Protein AF-A0A535DLA8-F1 (afdb_monomer)

Nearest PDB structures (foldseek):
  5o1j-assembly1_A  TM=9.020E-01  e=4.861E-07  Neisseria meningitidis MC58
  5ohu-assembly1_A  TM=9.043E-01  e=9.079E-07  Pseudomonas aeruginosa
  5o2o-assembly1_A  TM=8.900E-01  e=1.786E-06  Neisseria meningitidis
  6ghz-assembly2_A  TM=7.330E-01  e=3.296E-05  Escherichia coli K-12
  6ghy-assembly2_A  TM=7.071E-01  e=1.211E-04  Escherichia coli K-12

Secondary structure (DSSP, 8-state):
-------------------PPPP-----------EEEEEPPTT--HHHHHHHHT--HHHHHHHTT-SSS---TTPEEEEE------------PPP--HHHHHHHHHHHHHTT--HHHHHHHHHHHHTT-TT-B-TT--BTTTTB-HHHHHHIIIIII-----TTT-HHHHHHHHHHHHHHHHHHHSSHHHHHHHHHH-HHHHHTT---HHHHHHHHHHHHHHHHH--

Radius of gyration: 29.73 Å; Cα contacts (8 Å, |Δi|>4): 264; chains: 1; bounding box: 119×49×55 Å

Foldseek 3Di:
DDDDDDDDDDDDDDDDDDDDDDDDPPDPPPPPQPFDKDAAAVPDWLVVVCVVLVHDSVRQCVQAVNPDRDDDHRDIGGHGPDPPPPPPVPPPDQLDDPVLLVLLQVLCVVLVHDSLLLSLQLCLQAVQAQQDADPQGQGGSNRHHPVQLVCCCVPNVVHDADSNPDNNSVSNSNSNQLSVLCVVVVDNLLSQLCSVPNPVCVVVVDGDPVSNVSSVSSVVSSVVHPD

Structure (mmCIF, N/CA/C/O backbone):
data_AF-A0A535DLA8-F1
#
_entry.id   AF-A0A535DLA8-F1
#
loop_
_atom_site.group_PDB
_atom_site.id
_atom_site.type_symbol
_atom_site.label_atom_id
_atom_site.label_alt_id
_atom_site.label_comp_id
_atom_site.label_asym_id
_atom_site.label_entity_id
_atom_site.label_seq_id
_atom_site.pdbx_PDB_ins_code
_atom_site.Cartn_x
_atom_site.Cartn_y
_atom_site.Cartn_z
_atom_site.occupancy
_atom_site.B_iso_or_equiv
_atom_site.auth_seq_id
_atom_site.auth_comp_id
_atom_site.auth_asym_id
_atom_site.auth_atom_id
_atom_site.pdbx_PDB_model_num
ATOM 1 N N . MET A 1 1 ? 98.717 -19.526 -25.628 1.00 44.47 1 MET A N 1
ATOM 2 C CA . MET A 1 1 ? 98.886 -19.359 -27.088 1.00 44.47 1 MET A CA 1
ATOM 3 C C . MET A 1 1 ? 98.210 -20.532 -27.784 1.00 44.47 1 MET A C 1
ATOM 5 O O . MET A 1 1 ? 98.597 -21.650 -27.482 1.00 44.47 1 MET A O 1
ATOM 9 N N . ALA A 1 2 ? 97.188 -20.244 -28.603 1.00 41.19 2 ALA A N 1
ATOM 10 C CA . ALA A 1 2 ? 96.475 -21.072 -29.603 1.00 41.19 2 ALA A CA 1
ATOM 11 C C . ALA A 1 2 ? 95.060 -20.447 -29.734 1.00 41.19 2 ALA A C 1
ATOM 13 O O . ALA A 1 2 ? 94.236 -20.640 -28.851 1.00 41.19 2 ALA A O 1
ATOM 14 N N . SER A 1 3 ? 94.855 -19.371 -30.497 1.00 39.97 3 SER A N 1
ATOM 15 C CA . SER A 1 3 ? 94.644 -19.263 -31.954 1.00 39.97 3 SER A CA 1
ATOM 16 C C . SER A 1 3 ? 93.295 -19.781 -32.489 1.00 39.97 3 SER A C 1
ATOM 18 O O . SER A 1 3 ? 93.115 -20.986 -32.591 1.00 39.97 3 SER A O 1
ATOM 20 N N . LEU A 1 4 ? 92.489 -18.798 -32.946 1.00 38.47 4 LEU A N 1
ATOM 21 C CA . LEU A 1 4 ? 91.502 -18.768 -34.052 1.00 38.47 4 LEU A CA 1
ATOM 22 C C . LEU A 1 4 ? 90.244 -19.656 -33.953 1.00 38.47 4 LEU A C 1
ATOM 24 O O . LEU A 1 4 ? 90.307 -20.761 -33.445 1.00 38.47 4 LEU A O 1
ATOM 28 N N . SER A 1 5 ? 89.077 -19.358 -34.534 1.00 42.19 5 SER A N 1
ATOM 29 C CA . SER A 1 5 ? 88.339 -18.194 -35.082 1.00 42.19 5 SER A CA 1
ATOM 30 C C . SER A 1 5 ? 87.089 -18.803 -35.763 1.00 42.19 5 SER A C 1
ATOM 32 O O . SER A 1 5 ? 87.206 -19.913 -36.270 1.00 42.19 5 SER A O 1
ATOM 34 N N . CYS A 1 6 ? 85.945 -18.097 -35.787 1.00 37.16 6 CYS A N 1
ATOM 35 C CA . CYS A 1 6 ? 84.832 -18.129 -36.780 1.00 37.16 6 CYS A CA 1
ATOM 36 C C . CYS A 1 6 ? 83.544 -17.601 -36.097 1.00 37.16 6 CYS A C 1
ATOM 38 O O . CYS A 1 6 ? 83.028 -18.241 -35.191 1.00 37.16 6 CYS A O 1
ATOM 40 N N . THR A 1 7 ? 83.151 -16.330 -36.257 1.00 43.28 7 THR A N 1
ATOM 41 C CA . THR A 1 7 ? 82.298 -15.735 -37.321 1.00 43.28 7 THR A CA 1
ATOM 42 C C . THR A 1 7 ? 80.850 -16.242 -37.383 1.00 43.28 7 THR A C 1
ATOM 44 O O . THR A 1 7 ? 80.626 -17.385 -37.764 1.00 43.28 7 THR A O 1
ATOM 47 N N . GLY A 1 8 ? 79.889 -15.325 -37.189 1.00 37.41 8 GLY A N 1
ATOM 48 C CA . GLY A 1 8 ? 78.650 -15.292 -37.983 1.00 37.41 8 GLY A CA 1
ATOM 49 C C . GLY A 1 8 ? 77.322 -15.295 -37.217 1.00 37.41 8 GLY A C 1
ATOM 50 O O . GLY A 1 8 ? 76.858 -16.350 -36.812 1.00 37.41 8 GLY A O 1
ATOM 51 N N . SER A 1 9 ? 76.731 -14.098 -37.086 1.00 43.75 9 SER A N 1
ATOM 52 C CA . SER A 1 9 ? 75.300 -13.715 -37.021 1.00 43.75 9 SER A CA 1
ATOM 53 C C . SER A 1 9 ? 74.232 -14.802 -37.242 1.00 43.75 9 SER A C 1
ATOM 55 O O . SER A 1 9 ? 74.392 -15.646 -38.109 1.00 43.75 9 SER A O 1
ATOM 57 N N . ALA A 1 10 ? 73.021 -14.759 -36.684 1.00 41.44 10 ALA A N 1
ATOM 58 C CA . ALA A 1 10 ? 72.321 -13.889 -35.737 1.00 41.44 10 ALA A CA 1
ATOM 59 C C . ALA A 1 10 ? 70.927 -14.527 -35.498 1.00 41.44 10 ALA A C 1
ATOM 61 O O . ALA A 1 10 ? 70.407 -15.186 -36.393 1.00 41.44 10 ALA A O 1
ATOM 62 N N . SER A 1 11 ? 70.339 -14.264 -34.324 1.00 41.00 11 SER A N 1
ATOM 63 C CA . SER A 1 11 ? 68.913 -14.372 -33.930 1.00 41.00 11 SER A CA 1
ATOM 64 C C . SER A 1 11 ? 68.163 -15.700 -34.156 1.00 41.00 11 SER A C 1
ATOM 66 O O . SER A 1 11 ? 67.845 -16.075 -35.275 1.00 41.00 11 SER A O 1
ATOM 68 N N . LEU A 1 12 ? 67.857 -16.490 -33.116 1.00 36.53 12 LEU A N 1
ATOM 69 C CA . LEU A 1 12 ? 66.799 -16.282 -32.097 1.00 36.53 12 LEU A CA 1
ATOM 70 C C . LEU A 1 12 ? 65.400 -16.027 -32.694 1.00 36.53 12 LEU A C 1
ATOM 72 O O . LEU A 1 12 ? 65.086 -14.900 -33.055 1.00 36.53 12 LEU A O 1
ATOM 76 N N . CYS A 1 13 ? 64.528 -17.043 -32.708 1.00 34.97 13 CYS A N 1
ATOM 77 C CA . CYS A 1 13 ? 63.446 -17.154 -31.719 1.00 34.97 13 CYS A CA 1
ATOM 78 C C . CYS A 1 13 ? 62.629 -18.451 -31.867 1.00 34.97 13 CYS A C 1
ATOM 80 O O . CYS A 1 13 ? 62.487 -19.030 -32.937 1.00 34.97 13 CYS A O 1
ATOM 82 N N . SER A 1 14 ? 62.136 -18.901 -30.718 1.00 37.97 14 SER A N 1
ATOM 83 C CA . SER A 1 14 ? 61.614 -20.224 -30.389 1.00 37.97 14 SER A CA 1
ATOM 84 C C . SER A 1 14 ? 60.120 -20.424 -30.671 1.00 37.97 14 SER A C 1
ATOM 86 O O . SER A 1 14 ? 59.327 -19.528 -30.419 1.00 37.97 14 SER A O 1
ATOM 88 N N . HIS A 1 15 ? 59.785 -21.678 -31.010 1.00 35.19 15 HIS A N 1
ATOM 89 C CA . HIS A 1 15 ? 58.628 -22.482 -30.570 1.00 35.19 15 HIS A CA 1
ATOM 90 C C . HIS A 1 15 ? 57.195 -21.953 -30.793 1.00 35.19 15 HIS A C 1
ATOM 92 O O . HIS A 1 15 ? 56.760 -21.057 -30.080 1.00 35.19 15 HIS A O 1
ATOM 98 N N . ARG A 1 16 ? 56.373 -22.702 -31.554 1.00 37.41 16 ARG A N 1
ATOM 99 C CA . ARG A 1 16 ? 55.227 -23.439 -30.969 1.00 37.41 16 ARG A CA 1
ATOM 100 C C . ARG A 1 16 ? 54.527 -24.395 -31.942 1.00 37.41 16 ARG A C 1
ATOM 102 O O . ARG A 1 16 ? 54.210 -24.051 -33.072 1.00 37.41 16 ARG A O 1
ATOM 109 N N . SER A 1 17 ? 54.273 -25.579 -31.396 1.00 38.12 17 SER A N 1
ATOM 110 C CA . SER A 1 17 ? 53.267 -26.602 -31.680 1.00 38.12 17 SER A CA 1
ATOM 111 C C . SER A 1 17 ? 52.183 -26.303 -32.722 1.00 38.12 17 SER A C 1
ATOM 113 O O . SER A 1 17 ? 51.353 -25.413 -32.558 1.00 38.12 17 SER A O 1
ATOM 115 N N . THR A 1 18 ? 52.118 -27.183 -33.718 1.00 38.09 18 THR A N 1
ATOM 116 C CA . THR A 1 18 ? 50.986 -27.389 -34.623 1.00 38.09 18 THR A CA 1
ATOM 117 C C . THR A 1 18 ? 49.840 -28.102 -33.898 1.00 38.09 18 THR A C 1
ATOM 119 O O . THR A 1 18 ? 49.997 -29.251 -33.483 1.00 38.09 18 THR A O 1
ATOM 122 N N . ILE A 1 19 ? 48.679 -27.453 -33.783 1.00 44.09 19 ILE A N 1
ATOM 123 C CA . ILE A 1 19 ? 47.389 -28.104 -33.513 1.00 44.09 19 ILE A CA 1
ATOM 124 C C . ILE A 1 19 ? 46.424 -27.663 -34.620 1.00 44.09 19 ILE A C 1
ATOM 126 O O . ILE A 1 19 ? 46.200 -26.470 -34.816 1.00 44.09 19 ILE A O 1
ATOM 130 N N . SER A 1 20 ? 45.891 -28.635 -35.359 1.00 37.19 20 SER A N 1
ATOM 131 C CA . SER A 1 20 ? 44.853 -28.468 -36.381 1.00 37.19 20 SER A CA 1
ATOM 132 C C . SER A 1 20 ? 43.549 -27.921 -35.790 1.00 37.19 20 SER A C 1
ATOM 134 O O . SER A 1 20 ? 43.094 -28.460 -34.781 1.00 37.19 20 SER A O 1
ATOM 136 N N . PRO A 1 21 ? 42.860 -26.962 -36.434 1.00 42.41 21 PRO A N 1
ATOM 137 C CA . PRO A 1 21 ? 41.466 -26.692 -36.126 1.00 42.41 21 PRO A CA 1
ATOM 138 C C . PRO A 1 21 ? 40.548 -27.551 -37.008 1.00 42.41 21 PRO A C 1
ATOM 140 O O . PRO A 1 21 ? 40.520 -27.445 -38.235 1.00 42.41 21 PRO A O 1
ATOM 143 N N . THR A 1 22 ? 39.778 -28.414 -36.354 1.00 41.03 22 THR A N 1
ATOM 144 C CA . THR A 1 22 ? 38.574 -29.055 -36.884 1.00 41.03 22 THR A CA 1
ATOM 145 C C . THR A 1 22 ? 37.534 -27.999 -37.260 1.00 41.03 22 THR A C 1
ATOM 147 O O . THR A 1 22 ? 37.303 -27.035 -36.531 1.00 41.03 22 THR A O 1
ATOM 150 N N . ARG A 1 23 ? 36.882 -28.205 -38.409 1.00 42.09 23 ARG A N 1
ATOM 151 C CA . ARG A 1 23 ? 35.734 -27.426 -38.886 1.00 42.09 23 ARG A CA 1
ATOM 152 C C . ARG A 1 23 ? 34.566 -27.566 -37.907 1.00 42.09 23 ARG A C 1
ATOM 154 O O . ARG A 1 23 ? 34.049 -28.665 -37.747 1.00 42.09 23 ARG A O 1
ATOM 161 N N . THR A 1 24 ? 34.078 -26.442 -37.399 1.00 35.19 24 THR A N 1
ATOM 162 C CA . THR A 1 24 ? 32.660 -26.270 -37.074 1.00 35.19 24 THR A CA 1
ATOM 163 C C . THR A 1 24 ? 32.211 -25.010 -37.788 1.00 35.19 24 THR A C 1
ATOM 165 O O . THR A 1 24 ? 32.554 -23.896 -37.405 1.00 35.19 24 THR A O 1
ATOM 168 N N . SER A 1 25 ? 31.497 -25.203 -38.892 1.00 38.12 25 SER A N 1
ATOM 169 C CA . SER A 1 25 ? 30.749 -24.160 -39.579 1.00 38.12 25 SER A CA 1
ATOM 170 C C . SER A 1 25 ? 29.717 -23.589 -38.610 1.00 38.12 25 SER A C 1
ATOM 172 O O . SER A 1 25 ? 28.680 -24.204 -38.365 1.00 38.12 25 SER A O 1
ATOM 174 N N . TYR A 1 26 ? 30.028 -22.428 -38.041 1.00 35.06 26 TYR A N 1
ATOM 175 C CA . TYR A 1 26 ? 29.060 -21.576 -37.373 1.00 35.06 26 TYR A CA 1
ATOM 176 C C . TYR A 1 26 ? 28.105 -21.054 -38.448 1.00 35.06 26 TYR A C 1
ATOM 178 O O . TYR A 1 26 ? 28.445 -20.158 -39.216 1.00 35.06 26 TYR A O 1
ATOM 186 N N . PHE A 1 27 ? 26.936 -21.680 -38.557 1.00 41.12 27 PHE A N 1
ATOM 187 C CA . PHE A 1 27 ? 25.778 -21.045 -39.166 1.00 41.12 27 PHE A CA 1
ATOM 188 C C . PHE A 1 27 ? 25.283 -20.005 -38.155 1.00 41.12 27 PHE A C 1
ATOM 190 O O . PHE A 1 27 ? 24.774 -20.412 -37.106 1.00 41.12 27 PHE A O 1
ATOM 197 N N . PRO A 1 28 ? 25.393 -18.687 -38.403 1.00 42.81 28 PRO A N 1
ATOM 198 C CA . PRO A 1 28 ?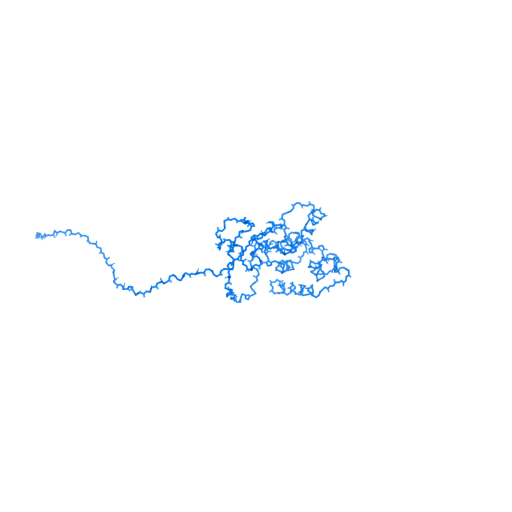 24.544 -17.756 -37.688 1.00 42.81 28 PRO A CA 1
ATOM 199 C C . PRO A 1 28 ? 23.123 -18.022 -38.182 1.00 42.81 28 PRO A C 1
ATOM 201 O O . PRO A 1 28 ? 22.727 -17.593 -39.264 1.00 42.81 28 PRO A O 1
ATOM 204 N N . GLY A 1 29 ? 22.369 -18.804 -37.411 1.00 35.31 29 GLY A N 1
ATOM 205 C CA . GLY A 1 29 ? 20.926 -18.846 -37.547 1.00 35.31 29 GLY A CA 1
ATOM 206 C C . GLY A 1 29 ? 20.420 -17.421 -37.394 1.00 35.31 29 GLY A C 1
ATOM 207 O O . GLY A 1 29 ? 20.513 -16.839 -36.314 1.00 35.31 29 GLY A O 1
ATOM 208 N N . SER A 1 30 ? 19.926 -16.851 -38.489 1.00 40.62 30 SER A N 1
ATOM 209 C CA . SER A 1 30 ? 19.077 -15.674 -38.465 1.00 40.62 30 SER A CA 1
ATOM 210 C C . SER A 1 30 ? 17.929 -15.978 -37.509 1.00 40.62 30 SER A C 1
ATOM 212 O O . SER A 1 30 ? 17.017 -16.736 -37.836 1.00 40.62 30 SER A O 1
ATOM 214 N N . ARG A 1 31 ? 17.989 -15.427 -36.295 1.00 42.88 31 ARG A N 1
ATOM 215 C CA . ARG A 1 31 ? 16.806 -15.308 -35.452 1.00 42.88 31 ARG A CA 1
ATOM 216 C C . ARG A 1 31 ? 15.921 -14.283 -36.147 1.00 42.88 31 ARG A C 1
ATOM 218 O O . ARG A 1 31 ? 16.043 -13.089 -35.902 1.00 42.88 31 ARG A O 1
ATOM 225 N N . SER A 1 32 ? 15.080 -14.746 -37.070 1.00 42.44 32 SER A N 1
ATOM 226 C CA . SER A 1 32 ? 13.851 -14.033 -37.395 1.00 42.44 32 SER A CA 1
ATOM 227 C C . SER A 1 32 ? 13.149 -13.805 -36.064 1.00 42.44 32 SER A C 1
ATOM 229 O O . SER A 1 32 ? 12.702 -14.762 -35.434 1.00 42.44 32 SER A O 1
ATOM 231 N N . GLY A 1 33 ? 13.183 -12.558 -35.594 1.00 47.78 33 GLY A N 1
ATOM 232 C CA . GLY A 1 33 ? 12.520 -12.141 -34.373 1.00 47.78 33 GLY A CA 1
ATOM 233 C C . GLY A 1 33 ? 11.065 -12.556 -34.469 1.00 47.78 33 GLY A C 1
ATOM 234 O O . GLY A 1 33 ? 10.338 -12.102 -35.351 1.00 47.78 33 GLY A O 1
ATOM 235 N N . VAL A 1 34 ? 10.657 -13.479 -33.606 1.00 59.19 34 VAL A N 1
ATOM 236 C CA . VAL A 1 34 ? 9.259 -13.870 -33.495 1.00 59.19 34 VAL A CA 1
ATOM 237 C C . VAL A 1 34 ? 8.621 -12.786 -32.637 1.00 59.19 34 VAL A C 1
ATOM 239 O O . VAL A 1 34 ? 8.507 -12.925 -31.431 1.00 59.19 34 VAL A O 1
ATOM 242 N N . GLY A 1 35 ? 8.349 -11.634 -33.238 1.00 64.69 35 GLY A N 1
ATOM 243 C CA . GLY A 1 35 ? 7.666 -10.523 -32.593 1.00 64.69 35 GLY A CA 1
ATOM 244 C C . GLY A 1 35 ? 6.280 -10.345 -33.195 1.00 64.69 35 GLY A C 1
ATOM 245 O O . GLY A 1 35 ? 6.084 -10.572 -34.389 1.00 64.69 35 GLY A O 1
ATOM 246 N N . GLU A 1 36 ? 5.308 -9.975 -32.374 1.00 81.81 36 GLU A N 1
ATOM 247 C CA . GLU A 1 36 ? 3.990 -9.572 -32.847 1.00 81.81 36 GLU A CA 1
ATOM 248 C C . GLU A 1 36 ? 4.021 -8.099 -33.246 1.00 81.81 36 GLU A C 1
ATOM 250 O O . GLU A 1 36 ? 4.468 -7.249 -32.482 1.00 81.81 36 GLU A O 1
ATOM 255 N N . ALA A 1 37 ? 3.579 -7.782 -34.462 1.00 85.75 37 ALA A N 1
ATOM 256 C CA . ALA A 1 37 ? 3.496 -6.396 -34.899 1.00 85.75 37 ALA A CA 1
ATOM 257 C C . ALA A 1 37 ? 2.270 -5.726 -34.262 1.00 85.75 37 ALA A C 1
ATOM 259 O O . ALA A 1 37 ? 1.135 -6.127 -34.520 1.00 85.75 37 ALA A O 1
ATOM 260 N N . TYR A 1 38 ? 2.495 -4.681 -33.471 1.00 85.62 38 TYR A N 1
ATOM 261 C CA . TYR A 1 38 ? 1.458 -3.863 -32.860 1.00 85.62 38 TYR A CA 1
ATOM 262 C C . TYR A 1 38 ? 1.463 -2.461 -33.464 1.00 85.62 38 TYR A C 1
ATOM 264 O O . TYR A 1 38 ? 2.493 -1.793 -33.515 1.00 85.62 38 TYR A O 1
ATOM 272 N N . LYS A 1 39 ? 0.301 -1.995 -33.925 1.00 89.06 39 LYS A N 1
ATOM 273 C CA . LYS A 1 39 ? 0.142 -0.627 -34.418 1.00 89.06 39 LYS A CA 1
ATOM 274 C C . LYS A 1 39 ? -0.325 0.264 -33.273 1.00 89.06 39 LYS A C 1
ATOM 276 O O . LYS A 1 39 ? -1.454 0.105 -32.812 1.00 89.06 39 LYS A O 1
ATOM 281 N N . VAL A 1 40 ? 0.526 1.206 -32.884 1.00 84.06 40 VAL A N 1
ATOM 282 C CA . VAL A 1 40 ? 0.272 2.211 -31.847 1.00 84.06 40 VAL A CA 1
ATOM 283 C C . VAL A 1 40 ? -1.009 2.971 -32.185 1.00 84.06 40 VAL A C 1
ATOM 285 O O . VAL A 1 40 ? -1.162 3.484 -33.298 1.00 84.06 40 VAL A O 1
ATOM 288 N N . GLN A 1 41 ? -1.945 3.020 -31.247 1.00 77.94 41 GLN A N 1
ATOM 289 C CA . GLN A 1 41 ? -3.185 3.779 -31.362 1.00 77.94 41 GLN A CA 1
ATOM 290 C C . GLN A 1 41 ? -3.006 5.197 -30.796 1.00 77.94 41 GLN A C 1
ATOM 292 O O . GLN A 1 41 ? -2.094 5.441 -30.005 1.00 77.94 41 GLN A O 1
ATOM 297 N N . PRO A 1 42 ? -3.845 6.170 -31.198 1.00 68.38 42 PRO A N 1
ATOM 298 C CA . PRO A 1 42 ? -3.868 7.474 -30.544 1.00 68.38 42 PRO A CA 1
ATOM 299 C C . PRO A 1 42 ? -4.128 7.323 -29.041 1.00 68.38 42 PRO A C 1
ATOM 301 O O . PRO A 1 42 ? -5.180 6.822 -28.654 1.00 68.38 42 PRO A O 1
ATOM 304 N N . GLY A 1 43 ? -3.177 7.773 -28.221 1.00 66.50 43 GLY A N 1
ATOM 305 C CA . GLY A 1 43 ? -3.256 7.702 -26.759 1.00 66.50 43 GLY A CA 1
ATOM 306 C C . GLY A 1 43 ? -2.463 6.563 -26.114 1.00 66.50 43 GLY A C 1
ATOM 307 O O . GLY A 1 43 ? -2.369 6.555 -24.897 1.00 66.50 43 GLY A O 1
ATOM 308 N N . ASP A 1 44 ? -1.865 5.655 -26.889 1.00 75.50 44 ASP A N 1
ATOM 309 C CA . ASP A 1 44 ? -0.996 4.612 -26.333 1.00 75.50 44 ASP A CA 1
ATOM 310 C C . ASP A 1 44 ? 0.336 5.194 -25.821 1.00 75.50 44 ASP A C 1
ATOM 312 O O . ASP A 1 44 ? 0.963 6.025 -26.489 1.00 75.50 44 ASP A O 1
ATOM 316 N N . THR A 1 45 ? 0.827 4.665 -24.698 1.00 81.81 45 THR A N 1
ATOM 317 C CA . THR A 1 45 ? 2.209 4.860 -24.227 1.00 81.81 45 THR A CA 1
ATOM 318 C C . THR A 1 45 ? 3.035 3.573 -24.344 1.00 81.81 45 THR A C 1
ATOM 320 O O . THR A 1 45 ? 2.491 2.466 -24.350 1.00 81.81 45 THR A O 1
ATOM 323 N N . LEU A 1 46 ? 4.368 3.684 -24.439 1.00 76.75 46 LEU A N 1
ATOM 324 C CA . LEU A 1 46 ? 5.249 2.506 -24.499 1.00 76.75 46 LEU A CA 1
ATOM 325 C C . LEU A 1 46 ? 5.107 1.615 -23.262 1.00 76.75 46 LEU A C 1
ATOM 327 O O . LEU A 1 46 ? 5.037 0.395 -23.401 1.00 76.75 46 LEU A O 1
ATOM 331 N N . SER A 1 47 ? 5.009 2.225 -22.080 1.00 73.06 47 SER A N 1
ATOM 332 C CA . SER A 1 47 ? 4.862 1.525 -20.803 1.00 73.06 47 SER A CA 1
ATOM 333 C C . SER A 1 47 ? 3.568 0.712 -20.739 1.00 73.06 47 SER A C 1
ATOM 335 O O . SER A 1 47 ? 3.590 -0.447 -20.332 1.00 73.06 47 SER A O 1
ATOM 337 N N . GLU A 1 48 ? 2.444 1.267 -21.202 1.00 73.44 48 GLU A N 1
ATOM 338 C CA . GLU A 1 48 ? 1.162 0.550 -21.242 1.00 73.44 48 GLU A CA 1
ATOM 339 C C . GLU A 1 48 ? 1.167 -0.590 -22.265 1.00 73.44 48 GLU A C 1
ATOM 341 O O . GLU A 1 48 ? 0.624 -1.665 -22.001 1.00 73.44 48 GLU A O 1
ATOM 346 N N . ILE A 1 49 ? 1.800 -0.389 -23.426 1.00 79.88 49 ILE A N 1
ATOM 347 C CA . ILE A 1 49 ? 1.941 -1.440 -24.442 1.00 79.88 49 ILE A CA 1
ATOM 348 C C . ILE A 1 49 ? 2.810 -2.587 -23.913 1.00 79.88 49 ILE A C 1
ATOM 350 O O . ILE A 1 49 ? 2.442 -3.752 -24.099 1.00 79.88 49 ILE A O 1
ATOM 354 N N . ALA A 1 50 ? 3.933 -2.271 -23.261 1.00 80.81 50 ALA A N 1
ATOM 355 C CA . ALA A 1 50 ? 4.840 -3.245 -22.659 1.00 80.81 50 ALA A CA 1
ATOM 356 C C . ALA A 1 50 ? 4.112 -4.078 -21.597 1.00 80.81 50 ALA A C 1
ATOM 358 O O . ALA A 1 50 ? 4.041 -5.305 -21.703 1.00 80.81 50 ALA A O 1
ATOM 359 N N . LEU A 1 51 ? 3.438 -3.392 -20.668 1.00 76.06 51 LEU A N 1
ATOM 360 C CA . LEU A 1 51 ? 2.659 -4.004 -19.598 1.00 76.06 51 LEU A CA 1
ATOM 361 C C . LEU A 1 51 ? 1.553 -4.919 -20.140 1.00 76.06 51 LEU A C 1
ATOM 363 O O . LEU A 1 51 ? 1.443 -6.073 -19.731 1.00 76.06 51 LEU A O 1
ATOM 367 N N . ARG A 1 52 ? 0.756 -4.441 -21.106 1.00 73.94 52 ARG A N 1
ATOM 368 C CA . ARG A 1 52 ? -0.331 -5.228 -21.714 1.00 73.94 52 ARG A CA 1
ATOM 369 C C . ARG A 1 52 ? 0.187 -6.464 -22.442 1.00 73.94 52 ARG A C 1
ATOM 371 O O . ARG A 1 52 ? -0.504 -7.478 -22.513 1.00 73.94 52 ARG A O 1
ATOM 378 N N . SER A 1 53 ? 1.373 -6.353 -23.026 1.00 76.75 53 SER A N 1
ATOM 379 C CA . SER A 1 53 ? 1.983 -7.421 -23.812 1.00 76.75 53 SER A CA 1
ATOM 380 C C . SER A 1 53 ? 2.833 -8.373 -22.968 1.00 76.75 53 SER A C 1
ATOM 382 O O . SER A 1 53 ? 3.303 -9.377 -23.498 1.00 76.75 53 SER A O 1
ATOM 384 N N . GLY A 1 54 ? 3.012 -8.079 -21.674 1.00 73.19 54 GLY A N 1
ATOM 385 C CA . GLY A 1 54 ? 3.834 -8.871 -20.763 1.00 73.19 54 GLY A CA 1
ATOM 386 C C . GLY A 1 54 ? 5.319 -8.871 -21.130 1.00 73.19 54 GLY A C 1
ATOM 387 O O . GLY A 1 54 ? 5.997 -9.859 -20.864 1.00 73.19 54 GLY A O 1
ATOM 388 N N . VAL A 1 55 ? 5.799 -7.805 -21.776 1.00 78.81 55 VAL A N 1
ATOM 389 C CA . VAL A 1 55 ? 7.211 -7.612 -22.134 1.00 78.81 55 VAL A CA 1
ATOM 390 C C . VAL A 1 55 ? 7.793 -6.490 -21.289 1.00 78.81 55 VAL A C 1
ATOM 392 O O . VAL A 1 55 ? 7.082 -5.555 -20.922 1.00 78.81 55 VAL A O 1
ATOM 395 N N . ASP A 1 56 ? 9.083 -6.575 -20.992 1.00 80.56 56 ASP A N 1
ATOM 396 C CA . ASP A 1 56 ? 9.786 -5.498 -20.307 1.00 80.56 56 ASP A CA 1
ATOM 397 C C . ASP A 1 56 ? 9.877 -4.246 -21.202 1.00 80.56 56 ASP A C 1
ATOM 399 O O . ASP A 1 56 ? 9.969 -4.353 -22.431 1.00 80.56 56 ASP A O 1
ATOM 403 N N . LEU A 1 57 ? 9.822 -3.054 -20.600 1.00 79.44 57 LEU A N 1
ATOM 404 C CA . LEU A 1 57 ? 9.884 -1.789 -21.336 1.00 79.44 57 LEU A CA 1
ATOM 405 C C . LEU A 1 57 ? 11.223 -1.634 -22.071 1.00 79.44 57 LEU A C 1
ATOM 407 O O . LEU A 1 57 ? 11.223 -1.279 -23.252 1.00 79.44 57 LEU A O 1
ATOM 411 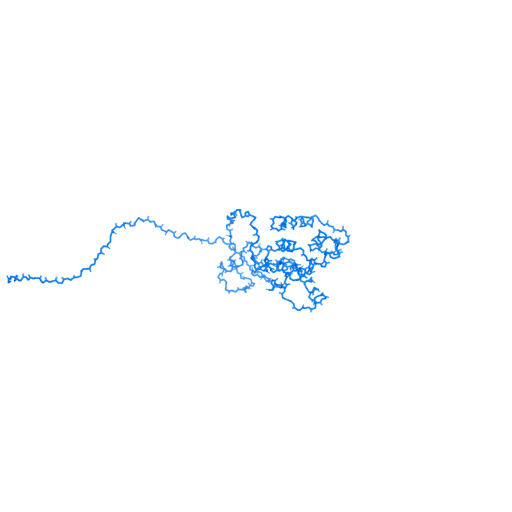N N . ASP A 1 58 ? 12.339 -1.975 -21.423 1.00 74.94 58 ASP A N 1
ATOM 412 C CA . ASP A 1 58 ? 13.669 -1.900 -22.027 1.00 74.94 58 ASP A CA 1
ATOM 413 C C . ASP A 1 58 ? 13.791 -2.908 -23.173 1.00 74.94 58 ASP A C 1
ATOM 415 O O . ASP A 1 58 ? 14.370 -2.610 -24.221 1.00 74.94 58 ASP A O 1
ATOM 419 N N . GLU A 1 59 ? 13.195 -4.094 -23.021 1.00 79.88 59 GLU A N 1
ATOM 420 C CA . GLU A 1 59 ? 13.169 -5.111 -24.075 1.00 79.88 59 GLU A CA 1
ATOM 421 C C . GLU A 1 59 ? 12.312 -4.670 -25.269 1.00 79.88 59 GLU A C 1
ATOM 423 O O . GLU A 1 59 ? 12.722 -4.825 -26.426 1.00 79.88 59 GLU A O 1
ATOM 428 N N . LEU A 1 60 ? 11.150 -4.062 -25.013 1.00 83.81 60 LEU A N 1
ATOM 429 C CA . LEU A 1 60 ? 10.294 -3.495 -26.049 1.00 83.81 60 LEU A CA 1
ATOM 430 C C . LEU A 1 60 ? 11.005 -2.363 -26.806 1.00 83.81 60 LEU A C 1
ATOM 432 O O . LEU A 1 60 ? 10.941 -2.307 -28.039 1.00 83.81 60 LEU A O 1
ATOM 436 N N . MET A 1 61 ? 11.710 -1.480 -26.098 1.00 82.19 61 MET A N 1
ATOM 437 C CA . MET A 1 61 ? 12.488 -0.396 -26.699 1.00 82.19 61 MET A CA 1
ATOM 438 C C . MET A 1 61 ? 13.667 -0.931 -27.513 1.00 82.19 61 MET A C 1
ATOM 440 O O . MET A 1 61 ? 13.847 -0.529 -28.667 1.00 82.19 61 MET A O 1
ATOM 444 N N . ALA A 1 62 ? 14.416 -1.896 -26.974 1.00 81.06 62 ALA A N 1
ATOM 445 C CA . ALA A 1 62 ? 15.535 -2.537 -27.656 1.00 81.06 62 ALA A CA 1
ATOM 446 C C . ALA A 1 62 ? 15.089 -3.263 -28.936 1.00 81.06 62 ALA A C 1
ATOM 448 O O . ALA A 1 62 ? 15.725 -3.120 -29.983 1.00 81.06 62 ALA A O 1
ATOM 449 N N . ALA A 1 63 ? 13.958 -3.977 -28.891 1.00 83.44 63 ALA A N 1
ATOM 450 C CA . ALA A 1 63 ? 13.382 -4.668 -30.047 1.00 83.44 63 ALA A CA 1
ATOM 451 C C . ALA A 1 63 ? 12.986 -3.710 -31.184 1.00 83.44 63 ALA A C 1
ATOM 453 O O . ALA A 1 63 ? 12.990 -4.097 -32.354 1.00 83.44 63 ALA A O 1
ATOM 454 N N . ASN A 1 64 ? 12.680 -2.457 -30.845 1.00 87.25 64 ASN A N 1
ATOM 455 C CA . ASN A 1 64 ? 12.258 -1.419 -31.783 1.00 87.25 64 ASN A CA 1
ATOM 456 C C . ASN A 1 64 ? 13.326 -0.355 -32.051 1.00 87.25 64 ASN A C 1
ATOM 458 O O . ASN A 1 64 ? 13.055 0.602 -32.776 1.00 87.25 64 ASN A O 1
ATOM 462 N N . SER A 1 65 ? 14.537 -0.525 -31.501 1.00 84.75 65 SER A N 1
ATOM 463 C CA . SER A 1 65 ? 15.632 0.454 -31.583 1.00 84.75 65 SER A CA 1
ATOM 464 C C . SER A 1 65 ? 15.197 1.870 -31.173 1.00 84.75 65 SER A C 1
ATOM 466 O O . SER A 1 65 ? 15.591 2.861 -31.791 1.00 84.75 65 SER A O 1
ATOM 468 N N . LEU A 1 66 ? 14.338 1.955 -30.154 1.00 82.81 66 LEU A N 1
ATOM 469 C CA . LEU A 1 66 ? 13.862 3.216 -29.602 1.00 82.81 66 LEU A CA 1
ATOM 470 C C . LEU A 1 66 ? 14.844 3.694 -28.539 1.00 82.81 66 LEU A C 1
ATOM 472 O O . LEU A 1 66 ? 15.232 2.942 -27.652 1.00 82.81 66 LEU A O 1
ATOM 476 N N . ASN A 1 67 ? 15.232 4.961 -28.638 1.00 66.75 67 ASN A N 1
ATOM 477 C CA . ASN A 1 67 ? 16.177 5.592 -27.713 1.00 66.75 67 ASN A CA 1
ATOM 478 C C . ASN A 1 67 ? 15.466 6.516 -26.705 1.00 66.75 67 ASN A C 1
ATOM 480 O O . ASN A 1 67 ? 16.131 7.217 -25.949 1.00 66.75 67 ASN A O 1
ATOM 484 N N . ALA A 1 68 ? 14.132 6.591 -26.772 1.00 62.00 68 ALA A N 1
ATOM 485 C CA . ALA A 1 68 ? 13.282 7.460 -25.966 1.00 62.00 68 ALA A CA 1
ATOM 486 C C . ALA A 1 68 ? 11.858 6.890 -25.879 1.00 62.00 68 ALA A C 1
ATOM 488 O O . ALA A 1 68 ? 11.429 6.171 -26.784 1.00 62.00 68 ALA A O 1
ATOM 489 N N . ASP A 1 69 ? 11.115 7.303 -24.851 1.00 68.62 69 ASP A N 1
ATOM 490 C CA . ASP A 1 69 ? 9.759 6.815 -24.545 1.00 68.62 69 ASP A CA 1
ATOM 491 C C . ASP A 1 69 ? 8.668 7.351 -25.497 1.00 68.62 69 ASP A C 1
ATOM 493 O O . ASP A 1 69 ? 7.479 7.053 -25.358 1.00 68.62 69 ASP A O 1
ATOM 497 N N . LEU A 1 70 ? 9.057 8.171 -26.477 1.00 74.12 70 LEU A N 1
ATOM 498 C CA . LEU A 1 70 ? 8.130 8.823 -27.389 1.00 74.12 70 LEU A CA 1
ATOM 499 C C . LEU A 1 70 ? 7.794 7.915 -28.576 1.00 74.12 70 LEU A C 1
ATOM 501 O O . LEU A 1 70 ? 8.631 7.656 -29.443 1.00 74.12 70 LEU A O 1
ATOM 505 N N . ILE A 1 71 ? 6.529 7.508 -28.648 1.00 79.00 71 ILE A N 1
ATOM 506 C CA . ILE A 1 71 ? 5.934 6.814 -29.793 1.00 79.00 71 ILE A CA 1
ATOM 507 C C . ILE A 1 71 ? 4.820 7.652 -30.408 1.00 79.00 71 ILE A C 1
ATOM 509 O O . ILE A 1 71 ? 4.157 8.438 -29.732 1.00 79.00 71 ILE A O 1
ATOM 513 N N . PHE A 1 72 ? 4.603 7.480 -31.709 1.00 76.94 72 PHE A N 1
ATOM 514 C CA . PHE A 1 72 ? 3.560 8.200 -32.433 1.00 76.94 72 PHE A CA 1
ATOM 515 C C . PHE A 1 72 ? 2.408 7.277 -32.808 1.00 76.94 72 PHE A C 1
ATOM 517 O O . PHE A 1 72 ? 2.609 6.137 -33.226 1.00 76.94 72 PHE A O 1
ATOM 524 N N . ALA A 1 73 ? 1.185 7.798 -32.738 1.00 67.38 73 ALA A N 1
ATOM 525 C CA . ALA A 1 73 ? 0.013 7.093 -33.235 1.00 67.38 73 ALA A CA 1
ATOM 526 C C . ALA A 1 73 ? 0.219 6.657 -34.697 1.00 67.38 73 ALA A C 1
ATOM 528 O O . ALA A 1 73 ? 0.603 7.446 -35.561 1.00 67.38 73 ALA A O 1
ATOM 529 N N . GLY A 1 74 ? -0.044 5.384 -34.976 1.00 68.44 74 GLY A N 1
ATOM 530 C CA . GLY A 1 74 ? 0.172 4.755 -36.274 1.00 68.44 74 GLY A CA 1
ATOM 531 C C . GLY A 1 74 ? 1.560 4.143 -36.477 1.00 68.44 74 GLY A C 1
ATOM 532 O O . GLY A 1 74 ? 1.733 3.416 -37.459 1.00 68.44 74 GLY A O 1
ATOM 533 N N . GLN A 1 75 ? 2.511 4.368 -35.564 1.00 84.69 75 GLN A N 1
ATOM 534 C CA . GLN A 1 75 ? 3.795 3.668 -35.537 1.00 84.69 75 GLN A CA 1
ATOM 535 C C . GLN A 1 75 ? 3.569 2.167 -35.345 1.00 84.69 75 GLN A C 1
ATOM 537 O O . GLN A 1 75 ? 2.679 1.746 -34.611 1.00 84.69 75 GLN A O 1
ATOM 542 N N . THR A 1 76 ? 4.353 1.342 -36.033 1.00 86.62 76 THR A N 1
ATOM 543 C CA . THR A 1 76 ? 4.319 -0.111 -35.837 1.00 86.62 76 THR A CA 1
ATOM 544 C C . THR A 1 76 ? 5.484 -0.506 -34.946 1.00 86.62 76 THR A C 1
ATOM 546 O O . THR A 1 76 ? 6.630 -0.228 -35.289 1.00 86.62 76 THR A O 1
ATOM 549 N N . LEU A 1 77 ? 5.174 -1.132 -33.816 1.00 87.56 77 LEU A N 1
ATOM 550 C CA . LEU A 1 77 ? 6.132 -1.722 -32.898 1.00 87.56 77 LEU A CA 1
ATOM 551 C C . LEU A 1 77 ? 6.177 -3.232 -33.105 1.00 87.56 77 LEU A C 1
ATOM 553 O O . LEU A 1 77 ? 5.154 -3.888 -33.285 1.00 87.56 77 LEU A O 1
ATOM 557 N N . VAL A 1 78 ? 7.372 -3.788 -33.059 1.00 89.31 78 VAL A N 1
ATOM 558 C CA . VAL A 1 78 ? 7.632 -5.208 -32.902 1.00 89.31 78 VAL A CA 1
ATOM 559 C C . VAL A 1 78 ? 7.596 -5.503 -31.411 1.00 89.31 78 VAL A C 1
ATOM 561 O O . VAL A 1 78 ? 8.518 -5.153 -30.682 1.00 89.31 78 VAL A O 1
ATOM 564 N N . ILE A 1 79 ? 6.524 -6.134 -30.953 1.00 85.44 79 ILE A N 1
ATOM 565 C CA . ILE A 1 79 ? 6.423 -6.650 -29.592 1.00 85.44 79 ILE A CA 1
ATOM 566 C C . ILE A 1 79 ? 7.172 -7.984 -29.571 1.00 85.44 79 ILE A C 1
ATOM 568 O O . ILE A 1 79 ? 6.694 -8.935 -30.198 1.00 85.44 79 ILE A O 1
ATOM 572 N N . PRO A 1 80 ? 8.349 -8.095 -28.936 1.00 79.62 80 PRO A N 1
ATOM 573 C CA . PRO A 1 80 ? 9.067 -9.363 -28.899 1.00 79.62 80 PRO A CA 1
ATOM 574 C C . PRO A 1 80 ? 8.174 -10.415 -28.233 1.00 79.62 80 PRO A C 1
ATOM 576 O O . PRO A 1 80 ? 7.698 -10.213 -27.121 1.00 79.62 80 PRO A O 1
ATOM 579 N N . ARG A 1 81 ? 7.911 -11.552 -28.899 1.00 67.06 81 ARG A N 1
ATOM 580 C CA . ARG A 1 81 ? 7.342 -12.687 -28.172 1.00 67.06 81 ARG A CA 1
ATOM 581 C C . ARG A 1 81 ? 8.480 -13.247 -27.363 1.00 67.06 81 ARG A C 1
ATOM 583 O O . ARG A 1 81 ? 9.350 -13.928 -27.909 1.00 67.06 81 ARG A O 1
ATOM 590 N N . GLN A 1 82 ? 8.459 -12.971 -26.071 1.00 57.16 82 GLN A N 1
ATOM 591 C CA . GLN A 1 82 ? 9.237 -13.758 -25.146 1.00 57.16 82 GLN A CA 1
ATOM 592 C C . GLN A 1 82 ? 8.793 -15.215 -25.382 1.00 57.16 82 GLN A C 1
ATOM 594 O O . GLN A 1 82 ? 7.602 -15.521 -25.237 1.00 57.16 82 GLN A O 1
ATOM 599 N N . PRO A 1 83 ? 9.686 -16.135 -25.819 1.00 51.72 83 PRO A N 1
ATOM 600 C CA . PRO A 1 83 ? 9.427 -17.553 -25.583 1.00 51.72 83 PRO A CA 1
ATOM 601 C C . PRO A 1 83 ? 9.038 -17.629 -24.112 1.00 51.72 83 PRO A C 1
ATOM 603 O O . PRO A 1 83 ? 9.714 -16.919 -23.359 1.00 51.72 83 PRO A O 1
ATOM 606 N N . PRO A 1 84 ? 7.993 -18.386 -23.700 1.00 46.06 84 PRO A N 1
ATOM 607 C CA . PRO A 1 84 ? 7.665 -18.501 -22.284 1.00 46.06 84 PRO A CA 1
ATOM 608 C C . PRO A 1 84 ? 8.994 -18.725 -21.614 1.00 46.06 84 PRO A C 1
ATOM 610 O O . PRO A 1 84 ? 9.697 -19.681 -21.981 1.00 46.06 84 PRO A O 1
ATOM 613 N N . ALA A 1 85 ? 9.422 -17.731 -20.824 1.00 50.19 85 ALA A N 1
ATOM 614 C CA . ALA A 1 85 ? 10.737 -17.803 -20.249 1.00 50.19 85 ALA A CA 1
ATOM 615 C C . ALA A 1 85 ? 10.747 -19.182 -19.615 1.00 50.19 85 ALA A C 1
ATOM 617 O O . ALA A 1 85 ? 9.733 -19.627 -19.058 1.00 50.19 85 ALA A O 1
ATOM 618 N N . ALA A 1 86 ? 11.847 -19.906 -19.746 1.00 41.62 86 ALA A N 1
ATOM 619 C CA . ALA A 1 86 ? 12.124 -20.839 -18.689 1.00 41.62 86 ALA A CA 1
ATOM 620 C C . ALA A 1 86 ? 12.213 -19.957 -17.436 1.00 41.62 86 ALA A C 1
ATOM 622 O O . ALA A 1 86 ? 13.283 -19.491 -17.059 1.00 41.62 86 ALA A O 1
ATOM 623 N N . SER A 1 87 ? 11.058 -19.677 -16.830 1.00 41.09 87 SER A N 1
ATOM 624 C CA . SER A 1 87 ? 10.877 -19.642 -15.415 1.00 41.09 87 SER A CA 1
ATOM 625 C C . SER A 1 87 ? 11.496 -20.966 -14.995 1.00 41.09 87 SER A C 1
ATOM 627 O O . SER A 1 87 ? 10.831 -21.993 -14.880 1.00 41.09 87 SER A O 1
ATOM 629 N N . SER A 1 88 ? 12.816 -20.960 -14.780 1.00 38.47 88 SER A N 1
ATOM 630 C CA . SER A 1 88 ? 13.298 -21.619 -13.584 1.00 38.47 88 SER A CA 1
ATOM 631 C C . SER A 1 88 ? 12.271 -21.243 -12.529 1.00 38.47 88 SER A C 1
ATOM 633 O O . SER A 1 88 ? 11.981 -20.047 -12.418 1.00 38.47 88 SER A O 1
ATOM 635 N N . PRO A 1 89 ? 11.621 -22.204 -11.862 1.00 39.00 89 PRO A N 1
ATOM 636 C CA . PRO A 1 89 ? 10.785 -21.857 -10.737 1.00 39.00 89 PRO A CA 1
ATOM 637 C C . PRO A 1 89 ? 11.708 -21.101 -9.781 1.00 39.00 89 PRO A C 1
ATOM 639 O O . PRO A 1 89 ? 12.508 -21.716 -9.080 1.00 39.00 89 PRO A O 1
ATOM 642 N N . GLN A 1 90 ? 11.679 -19.765 -9.818 1.00 38.56 90 GLN A N 1
ATOM 643 C CA . GLN A 1 90 ? 12.186 -18.950 -8.738 1.00 38.56 90 GLN A CA 1
ATOM 644 C C . GLN A 1 90 ? 11.198 -19.238 -7.628 1.00 38.56 90 GLN A C 1
ATOM 646 O O . GLN A 1 90 ? 10.136 -18.634 -7.513 1.00 38.56 90 GLN A O 1
ATOM 651 N N . ALA A 1 91 ? 11.508 -20.301 -6.896 1.00 43.28 91 ALA A N 1
ATOM 652 C CA . ALA A 1 91 ? 10.989 -20.517 -5.578 1.00 43.28 91 ALA A CA 1
ATOM 653 C C . ALA A 1 91 ? 11.247 -19.221 -4.816 1.00 43.28 91 ALA A C 1
ATOM 655 O O . ALA A 1 91 ? 12.402 -18.923 -4.548 1.00 43.28 91 ALA A O 1
ATOM 656 N N . SER A 1 92 ? 10.184 -18.458 -4.564 1.00 51.47 92 SER A N 1
ATOM 657 C CA . SER A 1 92 ? 9.951 -17.715 -3.326 1.00 51.47 92 SER A CA 1
ATOM 658 C C . SER A 1 92 ? 11.208 -17.175 -2.637 1.00 51.47 92 SER A C 1
ATOM 660 O O . SER A 1 92 ? 11.426 -17.440 -1.454 1.00 51.47 92 SER A O 1
ATOM 662 N N . GLU A 1 93 ? 12.078 -16.479 -3.366 1.00 64.56 93 GLU A N 1
ATOM 663 C CA . GLU A 1 93 ? 13.239 -15.857 -2.751 1.00 64.56 93 GLU A CA 1
ATOM 664 C C . GLU A 1 93 ? 12.758 -14.530 -2.179 1.00 64.56 93 GLU A C 1
ATOM 666 O O . GLU A 1 93 ? 12.054 -13.767 -2.848 1.00 64.56 93 GLU A O 1
ATOM 671 N N . ARG A 1 94 ? 13.043 -14.319 -0.891 1.00 71.44 94 ARG A N 1
ATOM 672 C CA . ARG A 1 94 ? 12.632 -13.121 -0.161 1.00 71.44 94 ARG A CA 1
ATOM 673 C C . ARG A 1 94 ? 13.014 -11.875 -0.975 1.00 71.44 94 ARG A C 1
ATOM 675 O O . ARG A 1 94 ? 14.122 -11.841 -1.513 1.00 71.44 94 ARG A O 1
ATOM 682 N N . PRO A 1 95 ? 12.159 -10.840 -1.015 1.00 73.94 95 PRO A N 1
ATOM 683 C CA . PRO A 1 95 ? 12.484 -9.590 -1.698 1.00 73.94 95 PRO A CA 1
ATOM 684 C C . PRO A 1 95 ? 13.831 -9.050 -1.215 1.00 73.94 95 PRO A C 1
ATOM 686 O O . PRO A 1 95 ? 14.053 -8.947 -0.007 1.00 73.94 95 PRO A O 1
ATOM 689 N N . HIS A 1 96 ? 14.744 -8.739 -2.137 1.00 71.38 96 HIS A N 1
ATOM 690 C CA . HIS A 1 96 ? 16.107 -8.336 -1.794 1.00 71.38 96 HIS A CA 1
ATOM 691 C C . HIS A 1 96 ? 16.450 -6.962 -2.387 1.00 71.38 96 HIS A C 1
ATOM 693 O O . HIS A 1 96 ? 17.010 -6.849 -3.477 1.00 71.38 96 HIS A O 1
ATOM 699 N N . SER A 1 97 ? 16.148 -5.915 -1.619 1.00 84.69 97 SER A N 1
ATOM 700 C CA . SER A 1 97 ? 16.693 -4.562 -1.778 1.00 84.69 97 SER A CA 1
ATOM 701 C C . SER A 1 97 ? 16.975 -4.000 -0.381 1.00 84.69 97 SER A C 1
ATOM 703 O O . SER A 1 97 ? 16.032 -3.607 0.306 1.00 84.69 97 SER A O 1
ATOM 705 N N . PRO A 1 98 ? 18.239 -3.999 0.083 1.00 87.19 98 PRO A N 1
ATOM 706 C CA . PRO A 1 98 ? 18.588 -3.503 1.414 1.00 87.19 98 PRO A CA 1
ATOM 707 C C . PRO A 1 98 ? 18.188 -2.040 1.637 1.00 87.19 98 PRO A C 1
ATOM 709 O O . PRO A 1 98 ? 17.723 -1.687 2.719 1.00 87.19 98 PRO A O 1
ATOM 712 N N . GLU A 1 99 ? 18.332 -1.193 0.616 1.00 85.88 99 GLU A N 1
ATOM 713 C CA . GLU A 1 99 ? 18.000 0.231 0.685 1.00 85.88 99 GLU A CA 1
ATOM 714 C C . GLU A 1 99 ? 16.495 0.444 0.870 1.00 85.88 99 GLU A C 1
ATOM 716 O O . GLU A 1 99 ? 16.075 1.196 1.751 1.00 85.88 99 GLU A O 1
ATOM 7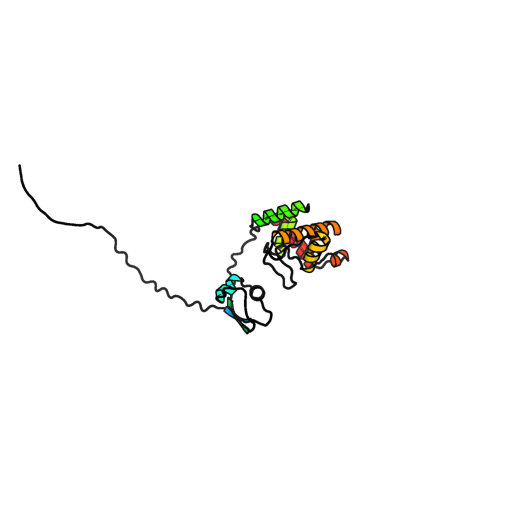21 N N . LEU A 1 100 ? 15.676 -0.245 0.071 1.00 88.25 100 LEU A N 1
ATOM 722 C CA . LEU A 1 100 ? 14.225 -0.134 0.166 1.00 88.25 100 LEU A CA 1
ATOM 723 C C . LEU A 1 100 ? 13.682 -0.821 1.420 1.00 88.25 100 LEU A C 1
ATOM 725 O O . LEU A 1 100 ? 12.754 -0.312 2.045 1.00 88.25 100 LEU A O 1
ATOM 729 N N . GLU A 1 101 ? 14.279 -1.941 1.828 1.00 92.19 101 GLU A N 1
ATOM 730 C CA . GLU A 1 101 ? 13.935 -2.579 3.092 1.00 92.19 101 GLU A CA 1
ATOM 731 C C . GLU A 1 101 ? 14.200 -1.630 4.270 1.00 92.19 101 GLU A C 1
ATOM 733 O O . GLU A 1 101 ? 13.312 -1.458 5.103 1.00 92.19 101 GLU A O 1
ATOM 738 N N . SER A 1 102 ? 15.354 -0.950 4.308 1.00 88.00 102 SER A N 1
ATOM 739 C CA . SER A 1 102 ? 15.643 0.067 5.331 1.00 88.00 102 SER A CA 1
ATOM 740 C C . SER A 1 102 ? 14.640 1.218 5.287 1.00 88.00 102 SER A C 1
ATOM 742 O O . SER A 1 102 ? 14.128 1.615 6.329 1.00 88.00 102 SER A O 1
ATOM 744 N N . LEU A 1 103 ? 14.306 1.722 4.094 1.00 94.25 103 LEU A N 1
ATOM 745 C CA . LEU A 1 103 ? 13.302 2.773 3.930 1.00 94.25 103 LEU A CA 1
ATOM 746 C C . LEU A 1 103 ? 11.938 2.350 4.500 1.00 94.25 103 LEU A C 1
ATOM 748 O O . LEU A 1 103 ? 11.332 3.098 5.268 1.00 94.25 103 LEU A O 1
ATOM 752 N N . LEU A 1 104 ? 11.460 1.154 4.153 1.00 96.62 104 LEU A N 1
ATOM 753 C CA . LEU A 1 104 ? 10.202 0.604 4.662 1.00 96.62 104 LEU A CA 1
ATOM 754 C C . LEU A 1 104 ? 10.246 0.428 6.183 1.00 96.62 104 LEU A C 1
ATOM 756 O O . LEU A 1 104 ? 9.286 0.775 6.867 1.00 96.62 104 LEU A O 1
ATOM 760 N N . GLU A 1 105 ? 11.356 -0.060 6.739 1.00 96.56 105 GLU A N 1
ATOM 761 C CA . GLU A 1 105 ? 11.509 -0.153 8.191 1.00 96.56 105 GLU A CA 1
ATOM 762 C C . GLU A 1 105 ? 11.464 1.210 8.880 1.00 96.56 105 GLU A C 1
ATOM 764 O O . GLU A 1 105 ? 10.775 1.367 9.890 1.00 96.56 105 GLU A O 1
ATOM 769 N N . ASP A 1 106 ? 12.181 2.193 8.347 1.00 94.44 106 ASP A N 1
ATOM 770 C CA . ASP A 1 106 ? 12.263 3.528 8.928 1.00 94.44 106 ASP A CA 1
ATOM 771 C C . ASP A 1 106 ? 10.910 4.238 8.872 1.00 94.44 106 ASP A C 1
ATOM 773 O O . ASP A 1 106 ? 10.493 4.860 9.852 1.00 94.44 106 ASP A O 1
ATOM 777 N N . ARG A 1 107 ? 10.173 4.093 7.763 1.00 98.00 107 ARG A N 1
ATOM 778 C CA . ARG A 1 107 ? 8.813 4.631 7.641 1.00 98.00 107 ARG A CA 1
ATOM 779 C C . ARG A 1 107 ? 7.808 3.924 8.531 1.00 98.00 107 ARG A C 1
ATOM 781 O O . ARG A 1 107 ? 7.006 4.603 9.166 1.00 98.00 107 ARG A O 1
ATOM 788 N N . ALA A 1 108 ? 7.879 2.599 8.635 1.00 98.56 108 ALA A N 1
ATOM 789 C CA . ALA A 1 108 ? 7.032 1.857 9.560 1.00 98.56 108 ALA A CA 1
ATOM 790 C C . ALA A 1 108 ? 7.255 2.333 11.002 1.00 98.56 108 ALA A C 1
ATOM 792 O O . ALA A 1 108 ? 6.297 2.670 11.692 1.00 98.56 108 ALA A O 1
ATOM 793 N N . ARG A 1 109 ? 8.516 2.464 11.436 1.00 98.12 109 ARG A N 1
ATOM 794 C CA . ARG A 1 109 ? 8.850 2.972 12.777 1.00 98.12 109 ARG A CA 1
ATOM 795 C C . ARG A 1 109 ? 8.371 4.407 12.999 1.00 98.12 109 ARG A C 1
ATOM 797 O O . ARG A 1 109 ? 7.880 4.702 14.086 1.00 98.12 109 ARG A O 1
ATOM 804 N N . ALA A 1 110 ? 8.491 5.281 11.997 1.00 97.62 110 ALA A N 1
ATOM 805 C CA . ALA A 1 110 ? 8.041 6.673 12.088 1.00 97.62 110 ALA A CA 1
ATOM 806 C C . ALA A 1 110 ? 6.526 6.795 12.335 1.00 97.62 110 ALA A C 1
ATOM 808 O O . ALA A 1 110 ? 6.101 7.686 13.065 1.00 97.62 110 ALA A O 1
ATOM 809 N N . GLU A 1 111 ? 5.733 5.872 11.787 1.00 97.88 111 GLU A N 1
ATOM 810 C CA . GLU A 1 111 ? 4.276 5.808 11.968 1.00 97.88 111 GLU A CA 1
ATOM 811 C C . GLU A 1 111 ? 3.852 4.802 13.062 1.00 97.88 111 GLU A C 1
ATOM 813 O O . GLU A 1 111 ? 2.677 4.455 13.169 1.00 97.88 111 GLU A O 1
ATOM 818 N N . ALA A 1 112 ? 4.791 4.309 13.881 1.00 97.69 112 ALA A N 1
ATOM 819 C CA . ALA A 1 112 ? 4.549 3.296 14.917 1.00 97.69 112 ALA A CA 1
ATOM 820 C C . ALA A 1 112 ? 3.865 2.005 14.403 1.00 97.69 112 ALA A C 1
ATOM 822 O O . ALA A 1 112 ? 3.108 1.355 15.125 1.00 97.69 112 ALA A O 1
ATOM 823 N N . LEU A 1 113 ? 4.148 1.629 13.157 1.00 98.06 113 LEU A N 1
ATOM 824 C CA . LEU A 1 113 ? 3.692 0.400 12.517 1.00 98.06 113 LEU A CA 1
ATOM 825 C C . LEU A 1 113 ? 4.677 -0.746 12.738 1.00 98.06 113 LEU A C 1
ATOM 827 O O . LEU A 1 113 ? 5.880 -0.547 12.924 1.00 98.06 113 LEU A O 1
ATOM 831 N N . ASP A 1 114 ? 4.169 -1.970 12.616 1.00 97.94 114 ASP A N 1
ATOM 832 C CA . ASP A 1 114 ? 5.024 -3.137 12.459 1.00 97.94 114 ASP A CA 1
ATOM 833 C C . ASP A 1 114 ? 5.771 -3.087 11.106 1.00 97.94 114 ASP A C 1
ATOM 835 O O . ASP A 1 114 ? 5.131 -2.974 10.054 1.00 97.94 114 ASP A O 1
ATOM 839 N N . PRO A 1 115 ? 7.114 -3.196 11.086 1.00 98.06 115 PRO A N 1
ATOM 840 C CA . PRO A 1 115 ? 7.866 -3.171 9.834 1.00 98.06 115 PRO A CA 1
ATOM 841 C C . PRO A 1 115 ? 7.554 -4.336 8.891 1.00 98.06 115 PRO A C 1
ATOM 843 O O . PRO A 1 115 ? 7.590 -4.159 7.677 1.00 98.06 115 PRO A O 1
ATOM 846 N N . GLY A 1 116 ? 7.251 -5.523 9.421 1.00 97.62 116 GLY A N 1
ATOM 847 C CA . GLY A 1 116 ? 6.878 -6.688 8.621 1.00 97.62 116 GLY A CA 1
ATOM 848 C C . GLY A 1 116 ? 5.550 -6.488 7.893 1.00 97.62 116 GLY A C 1
ATOM 849 O O . GLY A 1 116 ? 5.435 -6.884 6.734 1.00 97.62 116 GLY A O 1
ATOM 850 N N . LEU A 1 117 ? 4.580 -5.818 8.524 1.00 98.25 117 LEU A N 1
ATOM 851 C CA . LEU A 1 117 ? 3.318 -5.427 7.893 1.00 98.25 117 LEU A CA 1
ATOM 852 C C . LEU A 1 117 ? 3.562 -4.530 6.680 1.00 98.25 117 LEU A C 1
ATOM 854 O O . LEU A 1 117 ? 3.116 -4.867 5.585 1.00 98.25 117 LEU A O 1
ATOM 858 N N . LEU A 1 118 ? 4.283 -3.417 6.854 1.00 98.44 118 LEU A N 1
ATOM 859 C CA . LEU A 1 118 ? 4.476 -2.453 5.767 1.00 98.44 118 LEU A CA 1
ATOM 860 C C . LEU A 1 118 ? 5.258 -3.068 4.596 1.00 98.44 118 LEU A C 1
ATOM 862 O O . LEU A 1 118 ? 4.890 -2.880 3.438 1.00 98.44 118 LEU A O 1
ATOM 866 N N . LYS A 1 119 ? 6.292 -3.864 4.893 1.00 97.81 119 LYS A N 1
ATOM 867 C CA . LYS A 1 119 ? 7.072 -4.599 3.886 1.00 97.81 119 LYS A CA 1
ATOM 868 C C . LYS A 1 119 ? 6.231 -5.598 3.101 1.00 97.81 119 LYS A C 1
ATOM 870 O O . LYS A 1 119 ? 6.330 -5.639 1.875 1.00 97.81 119 LYS A O 1
ATOM 875 N N . ALA A 1 120 ? 5.419 -6.392 3.799 1.00 97.31 120 ALA A N 1
ATOM 876 C CA . ALA A 1 120 ? 4.555 -7.386 3.175 1.00 97.31 120 ALA A CA 1
ATOM 877 C C . ALA A 1 120 ? 3.474 -6.738 2.316 1.00 97.31 120 ALA A C 1
ATOM 879 O O . ALA A 1 120 ? 3.224 -7.205 1.209 1.00 97.31 120 ALA A O 1
ATOM 880 N N . LEU A 1 121 ? 2.883 -5.644 2.795 1.00 97.75 121 LEU A N 1
ATOM 881 C CA . LEU A 1 121 ? 1.878 -4.891 2.058 1.00 97.75 121 LEU A CA 1
ATOM 882 C C . LEU A 1 121 ? 2.488 -4.310 0.773 1.00 97.75 121 LEU A C 1
ATOM 884 O O . LEU A 1 121 ? 2.014 -4.616 -0.313 1.00 97.75 121 LEU A O 1
ATOM 888 N N . ALA A 1 122 ? 3.628 -3.619 0.868 1.00 96.62 122 ALA A N 1
ATOM 889 C CA . ALA A 1 122 ? 4.368 -3.119 -0.296 1.00 96.62 122 ALA A CA 1
ATOM 890 C C . ALA A 1 122 ? 4.774 -4.219 -1.291 1.00 96.62 122 ALA A C 1
ATOM 892 O O . ALA A 1 122 ? 4.791 -4.002 -2.505 1.00 96.62 122 ALA A O 1
ATOM 893 N N . TRP A 1 123 ? 5.115 -5.410 -0.794 1.00 94.75 123 TRP A N 1
ATOM 894 C CA . TRP A 1 123 ? 5.431 -6.544 -1.656 1.00 94.75 123 TRP A CA 1
ATOM 895 C C . TRP A 1 123 ? 4.198 -7.058 -2.404 1.00 94.75 123 TRP A C 1
ATOM 897 O O . TRP A 1 123 ? 4.288 -7.332 -3.595 1.00 94.75 123 TRP A O 1
ATOM 907 N N . VAL A 1 124 ? 3.053 -7.179 -1.731 1.00 93.56 124 VAL A N 1
ATOM 908 C CA . VAL A 1 124 ? 1.804 -7.619 -2.371 1.00 93.56 124 VAL A CA 1
ATOM 909 C C . VAL A 1 124 ? 1.298 -6.589 -3.383 1.00 93.56 124 VAL A C 1
ATOM 911 O O . VAL A 1 124 ? 0.807 -6.988 -4.434 1.00 93.56 124 VAL A O 1
ATOM 914 N N . GLU A 1 125 ? 1.455 -5.295 -3.103 1.00 92.12 125 GLU A N 1
ATOM 915 C CA . GLU A 1 125 ? 0.992 -4.218 -3.987 1.00 92.12 125 GLU A CA 1
ATOM 916 C C . GLU A 1 125 ? 1.771 -4.143 -5.303 1.00 92.12 125 GLU A C 1
ATOM 918 O O . GLU A 1 125 ? 1.192 -4.051 -6.383 1.00 92.12 125 GLU A O 1
ATOM 923 N N . SER A 1 126 ? 3.101 -4.176 -5.232 1.00 91.44 126 SER A N 1
ATOM 924 C CA . SER A 1 126 ? 3.941 -3.872 -6.399 1.00 91.44 126 SER A CA 1
ATOM 925 C C . SER A 1 126 ? 5.132 -4.802 -6.568 1.00 91.44 126 SER A C 1
ATOM 927 O O . SER A 1 126 ? 5.903 -4.645 -7.511 1.00 91.44 126 SER A O 1
ATOM 929 N N . GLY A 1 127 ? 5.369 -5.726 -5.639 1.00 90.00 127 GLY A N 1
ATOM 930 C CA . GLY A 1 127 ? 6.648 -6.423 -5.563 1.00 90.00 127 GLY A CA 1
ATOM 931 C C . GLY A 1 127 ? 7.818 -5.460 -5.333 1.00 90.00 127 GLY A C 1
ATOM 932 O O . GLY A 1 127 ? 8.907 -5.716 -5.836 1.00 90.00 127 GLY A O 1
ATOM 933 N N . TRP A 1 128 ? 7.585 -4.345 -4.620 1.00 91.88 128 TRP A N 1
ATOM 934 C CA . TRP A 1 128 ? 8.573 -3.288 -4.350 1.00 91.88 128 TRP A CA 1
ATOM 935 C C . TRP A 1 128 ? 9.027 -2.477 -5.581 1.00 91.88 128 TRP A C 1
ATOM 937 O O . TRP A 1 128 ? 10.117 -1.905 -5.605 1.00 91.88 128 TRP A O 1
ATOM 947 N N . GLN A 1 129 ? 8.177 -2.378 -6.602 1.00 87.12 129 GLN A N 1
ATOM 948 C CA . GLN A 1 129 ? 8.488 -1.674 -7.847 1.00 87.12 129 GLN A CA 1
ATOM 949 C C . GLN A 1 129 ? 7.950 -0.236 -7.822 1.00 87.12 129 GLN A C 1
ATOM 951 O O . GLN A 1 129 ? 6.750 -0.014 -7.955 1.00 87.12 129 GLN A O 1
ATOM 956 N N . GLN A 1 130 ? 8.834 0.765 -7.726 1.00 86.31 130 GLN A N 1
ATOM 957 C CA . GLN A 1 130 ? 8.421 2.180 -7.770 1.00 86.31 130 GLN A CA 1
ATOM 958 C C . GLN A 1 130 ? 7.848 2.600 -9.133 1.00 86.31 130 GLN A C 1
ATOM 960 O O . GLN A 1 130 ? 7.014 3.492 -9.198 1.00 86.31 130 GLN A O 1
ATOM 965 N N . GLY A 1 131 ? 8.235 1.932 -10.222 1.00 78.62 131 GLY A N 1
ATOM 966 C CA . GLY A 1 131 ? 7.649 2.173 -11.544 1.00 78.62 131 GLY A CA 1
ATOM 967 C C . GLY A 1 131 ? 6.259 1.554 -11.746 1.00 78.62 131 GLY A C 1
ATOM 968 O O . GLY A 1 131 ? 5.686 1.715 -12.822 1.00 78.62 131 GLY A O 1
ATOM 969 N N . ALA A 1 132 ? 5.721 0.820 -10.763 1.00 78.12 132 ALA A N 1
ATOM 970 C CA . ALA A 1 132 ? 4.463 0.100 -10.919 1.00 78.12 132 ALA A CA 1
ATOM 971 C C . ALA A 1 132 ? 3.278 1.056 -11.088 1.00 78.12 132 ALA A C 1
ATOM 973 O O . ALA A 1 132 ? 3.071 1.966 -10.281 1.00 78.12 132 ALA A O 1
ATOM 974 N N . ARG A 1 133 ? 2.459 0.800 -12.114 1.00 84.88 133 ARG A N 1
ATOM 975 C CA . ARG A 1 133 ? 1.178 1.477 -12.327 1.00 84.88 133 ARG A CA 1
ATOM 976 C C . ARG A 1 133 ? 0.080 0.489 -12.673 1.00 84.88 133 ARG A C 1
ATOM 978 O O . ARG A 1 133 ? 0.265 -0.349 -13.555 1.00 84.88 133 ARG A O 1
ATOM 985 N N . SER A 1 134 ? -1.068 0.602 -12.012 1.00 75.38 134 SER A N 1
ATOM 986 C CA . SER A 1 134 ? -2.239 -0.212 -12.346 1.00 75.38 134 SER A CA 1
ATOM 987 C C . SER A 1 134 ? -3.104 0.446 -13.431 1.00 75.38 134 SER A C 1
ATOM 989 O O . SER A 1 134 ? -3.072 1.667 -13.587 1.00 75.38 134 SER A O 1
ATOM 991 N N . PRO A 1 135 ? -3.965 -0.314 -14.136 1.00 64.12 135 PRO A N 1
ATOM 992 C CA . PRO A 1 135 ? -4.960 0.256 -15.053 1.00 64.12 135 PRO A CA 1
ATOM 993 C C . PRO A 1 135 ? -5.952 1.222 -14.386 1.00 64.12 135 PRO A C 1
ATOM 995 O O . PRO A 1 135 ? -6.558 2.046 -15.065 1.00 64.12 135 PRO A O 1
ATOM 998 N N . ALA A 1 136 ? -6.139 1.112 -13.066 1.00 69.62 136 ALA A N 1
ATOM 999 C CA . ALA A 1 136 ? -6.962 2.033 -12.282 1.00 69.62 136 ALA A CA 1
ATOM 1000 C C . ALA A 1 136 ? -6.209 3.323 -11.901 1.00 69.62 136 ALA A C 1
ATOM 1002 O O . ALA A 1 136 ? -6.823 4.250 -11.377 1.00 69.62 136 ALA A O 1
ATOM 1003 N N . GLY A 1 137 ? -4.903 3.395 -12.175 1.00 78.44 137 GLY A N 1
ATOM 1004 C CA . GLY A 1 137 ? -4.055 4.553 -11.907 1.00 78.44 137 GLY A CA 1
ATOM 1005 C C . GLY A 1 137 ? -3.311 4.506 -10.576 1.00 78.44 137 GLY A C 1
ATOM 1006 O O . GLY A 1 137 ? -2.736 5.516 -10.196 1.00 78.44 137 GLY A O 1
ATOM 1007 N N . ALA A 1 138 ? -3.309 3.377 -9.864 1.00 79.88 138 ALA A N 1
ATOM 1008 C CA . ALA A 1 138 ? -2.532 3.226 -8.634 1.00 79.88 138 ALA A CA 1
ATOM 1009 C C . ALA A 1 138 ? -1.025 3.278 -8.928 1.00 79.88 138 ALA A C 1
ATOM 1011 O O . ALA A 1 138 ? -0.595 2.673 -9.911 1.00 79.88 138 ALA A O 1
ATOM 1012 N N . ILE A 1 139 ? -0.235 3.971 -8.102 1.00 84.56 139 ILE A N 1
ATOM 1013 C CA . ILE A 1 139 ? 1.177 4.273 -8.388 1.00 84.56 139 ILE A CA 1
ATOM 1014 C C . ILE A 1 139 ? 2.154 3.803 -7.308 1.00 84.56 139 ILE A C 1
ATOM 1016 O O . ILE A 1 139 ? 1.910 3.899 -6.101 1.00 84.56 139 ILE A O 1
ATOM 1020 N N . GLY A 1 140 ? 3.313 3.348 -7.778 1.00 90.44 140 GLY A N 1
ATOM 1021 C CA . GLY A 1 140 ? 4.509 3.111 -6.985 1.00 90.44 140 GLY A CA 1
ATOM 1022 C C . GLY A 1 140 ? 4.456 1.889 -6.081 1.00 90.44 140 GLY A C 1
ATOM 1023 O O . GLY A 1 140 ? 3.595 1.012 -6.214 1.00 90.44 140 GLY A O 1
ATOM 1024 N N . ILE A 1 141 ? 5.416 1.853 -5.152 1.00 92.25 141 ILE A N 1
ATOM 1025 C CA . ILE A 1 141 ? 5.671 0.727 -4.242 1.00 92.25 141 ILE A CA 1
ATOM 1026 C C . ILE A 1 141 ? 4.422 0.336 -3.444 1.00 92.25 141 ILE A C 1
ATOM 1028 O O . ILE A 1 141 ? 4.180 -0.846 -3.201 1.00 92.25 141 ILE A O 1
ATOM 1032 N N . MET A 1 142 ? 3.641 1.333 -3.042 1.00 97.00 142 MET A N 1
ATOM 1033 C CA . MET A 1 142 ? 2.454 1.184 -2.209 1.00 97.00 142 MET A CA 1
ATOM 1034 C C . MET A 1 142 ? 1.148 1.228 -3.013 1.00 97.00 142 MET A C 1
ATOM 1036 O O . MET A 1 142 ? 0.089 1.227 -2.407 1.00 97.00 142 MET A O 1
ATOM 1040 N N . GLN A 1 143 ? 1.195 1.277 -4.353 1.00 95.06 143 GLN A N 1
ATOM 1041 C CA . GLN A 1 143 ? 0.002 1.342 -5.217 1.00 95.06 143 GLN A CA 1
ATOM 1042 C C . GLN A 1 143 ? -1.047 2.351 -4.719 1.00 95.06 143 GLN A C 1
ATOM 1044 O O . GLN A 1 143 ? -2.239 2.067 -4.591 1.00 95.06 143 GLN A O 1
ATOM 1049 N N . LEU A 1 144 ? -0.597 3.571 -4.439 1.00 91.75 144 LEU A N 1
ATOM 1050 C CA . LEU A 1 144 ? -1.488 4.621 -3.967 1.00 91.75 144 LEU A CA 1
ATOM 1051 C C . LEU A 1 144 ? -2.359 5.116 -5.114 1.00 91.75 144 LEU A C 1
ATOM 1053 O O . LEU A 1 144 ? -1.868 5.397 -6.202 1.00 91.75 144 LEU A O 1
ATOM 1057 N N . MET A 1 145 ? -3.659 5.248 -4.874 1.00 89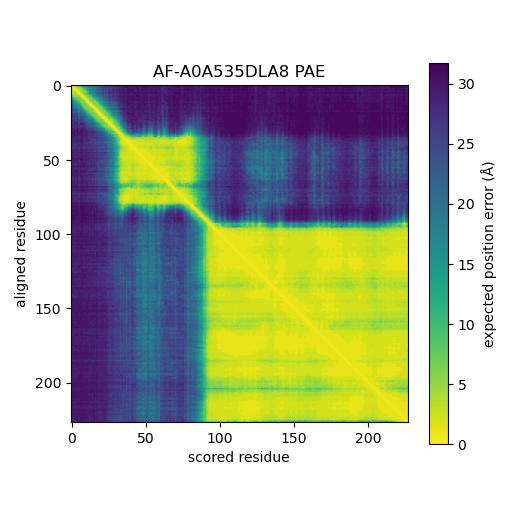.19 145 MET A N 1
ATOM 1058 C CA . MET A 1 145 ? -4.540 5.920 -5.824 1.00 89.19 145 MET A CA 1
ATOM 1059 C C . MET A 1 145 ? -4.252 7.431 -5.823 1.00 89.19 145 MET A C 1
ATOM 1061 O O . MET A 1 145 ? -4.113 7.991 -4.733 1.00 89.19 145 MET A O 1
ATOM 1065 N N . PRO A 1 146 ? -4.259 8.131 -6.976 1.00 86.50 146 PRO A N 1
ATOM 1066 C CA . PRO A 1 146 ? -3.907 9.554 -7.040 1.00 86.50 146 PRO A CA 1
ATOM 1067 C C . PRO A 1 146 ? -4.768 10.438 -6.131 1.00 86.50 146 PRO A C 1
ATOM 1069 O O . PRO A 1 146 ? -4.252 11.268 -5.398 1.00 86.50 146 PRO A O 1
ATOM 1072 N N . GLY A 1 147 ? -6.085 10.196 -6.077 1.00 86.88 147 GLY A N 1
ATOM 1073 C CA . GLY A 1 147 ? -6.967 10.935 -5.161 1.00 86.88 147 GLY A CA 1
ATOM 1074 C C . GLY A 1 147 ? -6.692 10.658 -3.675 1.00 86.88 147 GLY A C 1
ATOM 1075 O O . GLY A 1 147 ? -7.027 11.474 -2.822 1.00 86.88 147 GLY A O 1
ATOM 1076 N N . THR A 1 148 ? -6.086 9.515 -3.345 1.00 90.12 148 THR A N 1
ATOM 1077 C CA . THR A 1 148 ? -5.643 9.198 -1.981 1.00 90.12 148 THR A CA 1
ATOM 1078 C C . THR A 1 148 ? -4.314 9.871 -1.657 1.00 90.12 148 THR A C 1
ATOM 1080 O O . THR A 1 148 ? -4.184 10.404 -0.557 1.00 90.12 148 THR A O 1
ATOM 1083 N N . ALA A 1 149 ? -3.360 9.872 -2.593 1.00 92.88 149 ALA A N 1
ATOM 1084 C CA . ALA A 1 149 ? -2.095 10.589 -2.452 1.00 92.88 149 ALA A CA 1
ATOM 1085 C C . ALA A 1 149 ? -2.333 12.098 -2.280 1.00 92.88 149 ALA A C 1
ATOM 1087 O O . ALA A 1 149 ? -1.920 12.660 -1.268 1.00 92.88 149 ALA A O 1
ATOM 1088 N N . GLU A 1 150 ? -3.150 12.701 -3.152 1.00 92.88 150 GLU A N 1
ATOM 1089 C CA . GLU A 1 150 ? -3.511 14.122 -3.077 1.00 92.88 150 GLU A CA 1
ATOM 1090 C C . GLU A 1 150 ? -4.130 14.488 -1.717 1.00 92.88 150 GLU A C 1
ATOM 1092 O O . GLU A 1 150 ? -3.758 15.489 -1.101 1.00 92.88 150 GLU A O 1
ATOM 1097 N N . TRP A 1 151 ? -5.063 13.671 -1.213 1.00 94.19 151 TRP A N 1
ATOM 1098 C CA . TRP A 1 151 ? -5.669 13.892 0.104 1.00 94.19 151 TRP A CA 1
ATOM 1099 C C . TRP A 1 151 ? -4.634 13.818 1.238 1.00 94.19 151 TRP A C 1
ATOM 1101 O O . TRP A 1 151 ? -4.644 14.645 2.152 1.00 94.19 151 TRP A O 1
ATOM 1111 N N . LEU A 1 152 ? -3.722 12.843 1.199 1.00 96.12 152 LEU A N 1
ATOM 1112 C CA . LEU A 1 152 ? -2.683 12.711 2.220 1.00 96.12 152 LEU A CA 1
ATOM 1113 C C . LEU A 1 152 ? -1.706 13.893 2.197 1.00 96.12 152 LEU A C 1
ATOM 1115 O O . LEU A 1 152 ? -1.316 14.384 3.254 1.00 96.12 152 LEU A O 1
ATOM 1119 N N . GLU A 1 153 ? -1.318 14.359 1.019 1.00 95.75 153 GLU A N 1
ATOM 1120 C CA . GLU A 1 153 ? -0.412 15.495 0.853 1.00 95.75 153 GLU A CA 1
ATOM 1121 C C . GLU A 1 153 ? -1.031 16.789 1.357 1.00 95.75 153 GLU A C 1
ATOM 1123 O O . GLU A 1 153 ? -0.447 17.476 2.196 1.00 95.75 153 GLU A O 1
ATOM 1128 N N . ARG A 1 154 ? -2.237 17.100 0.882 1.00 95.31 154 ARG A N 1
ATOM 1129 C CA . ARG A 1 154 ? -2.858 18.410 1.085 1.00 95.31 154 ARG A CA 1
ATOM 1130 C C . ARG A 1 154 ? -3.555 18.536 2.428 1.00 95.31 154 ARG A C 1
ATOM 1132 O O . ARG A 1 154 ? -3.449 19.574 3.072 1.00 95.31 154 ARG A O 1
ATOM 1139 N N . ASP A 1 155 ? -4.281 17.501 2.841 1.00 95.94 155 ASP A N 1
ATOM 1140 C CA . ASP A 1 155 ? -5.171 17.586 4.001 1.00 95.94 155 ASP A CA 1
ATOM 1141 C C . ASP A 1 155 ? -4.586 16.925 5.256 1.00 95.94 155 ASP A C 1
ATOM 1143 O O . ASP A 1 155 ? -4.997 17.256 6.371 1.00 95.94 155 ASP A O 1
ATOM 1147 N N . VAL A 1 156 ? -3.650 15.978 5.104 1.00 96.25 156 VAL A N 1
ATOM 1148 C CA . VAL A 1 156 ? -3.089 15.222 6.240 1.00 96.25 156 VAL A CA 1
ATOM 1149 C C . VAL A 1 156 ? -1.684 15.679 6.610 1.00 96.25 156 VAL A C 1
ATOM 1151 O O . VAL A 1 156 ? -1.410 15.870 7.796 1.00 96.25 156 VAL A O 1
ATOM 1154 N N . LEU A 1 157 ? -0.782 15.784 5.635 1.00 94.38 157 LEU A N 1
ATOM 1155 C CA . LEU A 1 157 ? 0.631 16.081 5.870 1.00 94.38 157 LEU A CA 1
ATOM 1156 C C . LEU A 1 157 ? 0.982 17.554 5.656 1.00 94.38 157 LEU A C 1
ATOM 1158 O O . LEU A 1 157 ? 1.960 18.002 6.255 1.00 94.38 157 LEU A O 1
ATOM 1162 N N . ASP A 1 158 ? 0.200 18.272 4.846 1.00 96.50 158 ASP A N 1
ATOM 1163 C CA . ASP A 1 158 ? 0.472 19.642 4.390 1.00 96.50 158 ASP A CA 1
ATOM 1164 C C . ASP A 1 158 ? 1.880 19.763 3.777 1.00 96.50 158 ASP A C 1
ATOM 1166 O O . ASP A 1 158 ? 2.714 20.573 4.188 1.00 96.50 158 ASP A O 1
ATOM 1170 N N . GLN A 1 159 ? 2.191 18.852 2.848 1.00 93.06 159 GLN A N 1
ATOM 1171 C CA . GLN A 1 159 ? 3.499 18.742 2.198 1.00 93.06 159 GLN A CA 1
ATOM 1172 C C . GLN A 1 159 ? 3.344 18.449 0.710 1.00 93.06 159 GLN A C 1
ATOM 1174 O O . GLN A 1 159 ? 2.535 17.612 0.330 1.00 93.06 159 GLN A O 1
ATOM 1179 N N . ASP A 1 160 ? 4.169 19.114 -0.096 1.00 91.44 160 ASP A N 1
ATOM 1180 C CA . ASP A 1 160 ? 4.332 18.846 -1.526 1.00 91.44 160 ASP A CA 1
ATOM 1181 C C . ASP A 1 160 ? 5.284 17.653 -1.690 1.00 91.44 160 ASP A C 1
ATOM 1183 O O . ASP A 1 160 ? 6.439 17.722 -1.248 1.00 91.44 160 ASP A O 1
ATOM 1187 N N . LEU A 1 161 ? 4.780 16.537 -2.214 1.00 87.81 161 LEU A N 1
ATOM 1188 C CA . LEU A 1 161 ? 5.487 15.259 -2.308 1.00 87.81 161 LEU A CA 1
ATOM 1189 C C . LEU A 1 161 ? 5.466 14.755 -3.758 1.00 87.81 161 LEU A C 1
ATOM 1191 O O . LEU A 1 161 ? 4.591 15.119 -4.530 1.00 87.81 161 LEU A O 1
ATOM 1195 N N . ASP A 1 162 ? 6.462 13.948 -4.130 1.00 85.12 162 ASP A N 1
ATOM 1196 C CA . ASP A 1 162 ? 6.583 13.370 -5.476 1.00 85.12 162 ASP A CA 1
ATOM 1197 C C . ASP A 1 162 ? 6.492 11.844 -5.393 1.00 85.12 162 ASP A C 1
ATOM 1199 O O . ASP A 1 162 ? 7.453 11.109 -5.592 1.00 85.12 162 ASP A O 1
ATOM 1203 N N . GLU A 1 163 ? 5.333 11.331 -5.015 1.00 86.44 163 GLU A N 1
ATOM 1204 C CA . GLU A 1 163 ? 5.072 9.908 -4.829 1.00 86.44 163 GLU A CA 1
ATOM 1205 C C . GLU A 1 163 ? 5.137 9.079 -6.122 1.00 86.44 163 GLU A C 1
ATOM 1207 O O . GLU A 1 163 ? 5.210 7.844 -6.069 1.00 86.44 163 GLU A O 1
ATOM 1212 N N . GLU A 1 164 ? 5.135 9.750 -7.272 1.00 78.38 164 GLU A N 1
ATOM 1213 C CA . GLU A 1 164 ? 5.314 9.159 -8.590 1.00 78.38 164 GLU A CA 1
ATOM 1214 C C . GLU A 1 164 ? 6.779 8.771 -8.845 1.00 78.38 164 GLU A C 1
ATOM 1216 O O . GLU A 1 164 ? 7.058 7.621 -9.204 1.00 78.38 164 GLU A O 1
ATOM 1221 N N . PHE A 1 165 ? 7.732 9.679 -8.605 1.00 74.88 165 PHE A N 1
ATOM 1222 C CA . PHE A 1 165 ? 9.153 9.438 -8.895 1.00 74.88 165 PHE A CA 1
ATOM 1223 C C . PHE A 1 165 ? 10.012 9.169 -7.648 1.00 74.88 165 PHE A C 1
ATOM 1225 O O . PHE A 1 165 ? 11.099 8.594 -7.760 1.00 74.88 165 PHE A O 1
ATOM 1232 N N . SER A 1 166 ? 9.533 9.510 -6.449 1.00 84.75 166 SER A N 1
ATOM 1233 C CA . SER A 1 166 ? 10.217 9.304 -5.168 1.00 84.75 166 SER A CA 1
ATOM 1234 C C . SER A 1 166 ? 9.640 8.107 -4.412 1.00 84.75 166 SER A C 1
ATOM 1236 O O . SER A 1 166 ? 8.578 8.166 -3.788 1.00 84.75 166 SER A O 1
ATOM 1238 N N . ALA A 1 167 ? 10.413 7.018 -4.365 1.00 84.50 167 ALA A N 1
ATOM 1239 C CA . ALA A 1 167 ? 10.112 5.866 -3.512 1.00 84.50 167 ALA A CA 1
ATOM 1240 C C . ALA A 1 167 ? 9.940 6.263 -2.033 1.00 84.50 167 ALA A C 1
ATOM 1242 O O . ALA A 1 167 ? 9.101 5.709 -1.326 1.00 84.50 167 ALA A O 1
ATOM 1243 N N . TYR A 1 168 ? 10.719 7.242 -1.561 1.00 92.69 168 TYR A N 1
ATOM 1244 C CA . TYR A 1 168 ? 10.641 7.742 -0.189 1.00 92.69 168 TYR A CA 1
ATOM 1245 C C . TYR A 1 168 ? 9.288 8.385 0.120 1.00 92.69 168 TYR A C 1
ATOM 1247 O O . TYR A 1 168 ? 8.758 8.168 1.215 1.00 92.69 168 TYR A O 1
ATOM 1255 N N . ASP A 1 169 ? 8.737 9.149 -0.821 1.00 89.00 169 ASP A N 1
ATOM 1256 C CA . ASP A 1 169 ? 7.458 9.837 -0.655 1.00 89.00 169 ASP A CA 1
ATOM 1257 C C . ASP A 1 169 ? 6.278 8.888 -0.857 1.00 89.00 169 ASP A C 1
ATOM 1259 O O . ASP A 1 169 ? 5.366 8.874 -0.031 1.00 89.00 169 ASP A O 1
ATOM 1263 N N . ASN A 1 170 ? 6.360 7.976 -1.831 1.00 96.75 170 ASN A N 1
ATOM 1264 C CA . ASN A 1 170 ? 5.373 6.910 -2.005 1.00 96.75 170 ASN A CA 1
ATOM 1265 C C . ASN A 1 170 ? 5.232 6.043 -0.743 1.00 96.75 170 ASN A C 1
ATOM 1267 O O . ASN A 1 170 ? 4.133 5.850 -0.219 1.00 96.75 170 ASN A O 1
ATOM 1271 N N . VAL A 1 171 ? 6.358 5.584 -0.184 1.00 97.38 171 VAL A N 1
ATOM 1272 C CA . VAL A 1 171 ? 6.361 4.779 1.047 1.00 97.38 171 VAL A CA 1
ATOM 1273 C C . VAL A 1 171 ? 5.908 5.597 2.259 1.00 97.38 171 VAL A C 1
ATOM 1275 O O . VAL A 1 171 ? 5.229 5.063 3.134 1.00 97.38 171 VAL A O 1
ATOM 1278 N N . LYS A 1 172 ? 6.229 6.894 2.324 1.00 97.19 172 LYS A N 1
ATOM 1279 C CA . LYS A 1 172 ? 5.750 7.786 3.393 1.00 97.19 172 LYS A CA 1
ATOM 1280 C C . LYS A 1 172 ? 4.232 7.886 3.412 1.00 97.19 172 LYS A C 1
ATOM 1282 O O . LYS A 1 172 ? 3.623 7.713 4.464 1.00 97.19 172 LYS A O 1
ATOM 1287 N N . LEU A 1 173 ? 3.643 8.166 2.253 1.00 97.81 173 LEU A N 1
ATOM 1288 C CA . LEU A 1 173 ? 2.202 8.278 2.087 1.00 97.81 173 LEU A CA 1
ATOM 1289 C C . LEU A 1 173 ? 1.517 6.947 2.400 1.00 97.81 173 LEU A C 1
ATOM 1291 O O . LEU A 1 173 ? 0.556 6.915 3.167 1.00 97.81 173 LEU A O 1
ATOM 1295 N N . GLY A 1 1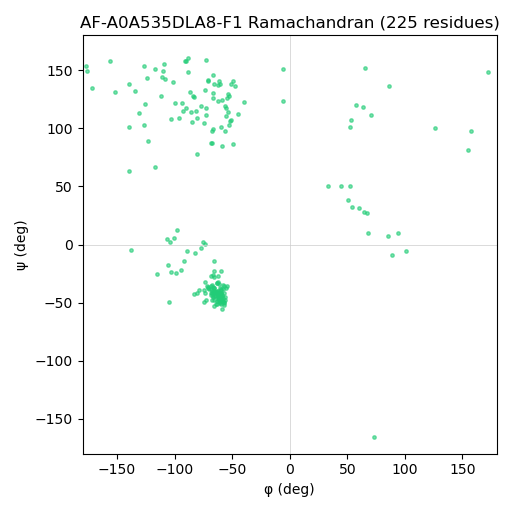74 ? 2.062 5.838 1.895 1.00 98.19 174 GLY A N 1
ATOM 1296 C CA . GLY A 1 174 ? 1.559 4.497 2.185 1.00 98.19 174 GLY A CA 1
ATOM 1297 C C . GLY A 1 174 ? 1.594 4.149 3.671 1.00 98.19 174 GLY A C 1
ATOM 1298 O O . GLY A 1 174 ? 0.575 3.734 4.221 1.00 98.19 174 GLY A O 1
ATOM 1299 N N . ALA A 1 175 ? 2.718 4.387 4.352 1.00 98.69 175 ALA A N 1
ATOM 1300 C CA . ALA A 1 175 ? 2.834 4.173 5.794 1.00 98.69 175 ALA A CA 1
ATOM 1301 C C . ALA A 1 175 ? 1.822 5.029 6.572 1.00 98.69 175 ALA A C 1
ATOM 1303 O O . ALA A 1 175 ? 1.111 4.521 7.442 1.00 98.69 175 ALA A O 1
ATOM 1304 N N . ARG A 1 176 ? 1.690 6.310 6.207 1.00 98.44 176 ARG A N 1
ATOM 1305 C CA . ARG A 1 176 ? 0.725 7.217 6.833 1.00 98.44 176 ARG A CA 1
ATOM 1306 C C . ARG A 1 176 ? -0.715 6.739 6.652 1.00 98.44 176 ARG A C 1
ATOM 1308 O O . ARG A 1 176 ? -1.503 6.780 7.597 1.00 98.44 176 ARG A O 1
ATOM 1315 N N . LEU A 1 177 ? -1.061 6.254 5.461 1.00 98.44 177 LEU A N 1
ATOM 1316 C CA . LEU A 1 177 ? -2.378 5.691 5.177 1.00 98.44 177 LEU A CA 1
ATOM 1317 C C . LEU A 1 177 ? -2.661 4.459 6.042 1.00 98.44 177 LEU A C 1
ATOM 1319 O O . LEU A 1 177 ? -3.723 4.384 6.658 1.00 98.44 177 LEU A O 1
ATOM 1323 N N . VAL A 1 178 ? -1.715 3.518 6.131 1.00 98.69 178 VAL A N 1
ATOM 1324 C CA . VAL A 1 178 ? -1.866 2.306 6.954 1.00 98.69 178 VAL A CA 1
ATOM 1325 C C . VAL A 1 178 ? -2.096 2.669 8.423 1.00 98.69 178 VAL A C 1
ATOM 1327 O O . VAL A 1 178 ? -3.010 2.124 9.039 1.00 98.69 178 VAL A O 1
ATOM 1330 N N . HIS A 1 179 ? -1.344 3.631 8.965 1.00 98.50 179 HIS A N 1
ATOM 1331 C CA . HIS A 1 179 ? -1.549 4.134 10.328 1.00 98.50 179 HIS A CA 1
ATOM 1332 C C . HIS A 1 179 ? -2.975 4.657 10.540 1.00 98.50 179 HIS A C 1
ATOM 1334 O O . HIS A 1 179 ? -3.676 4.217 11.451 1.00 98.50 179 HIS A O 1
ATOM 1340 N N . ILE A 1 180 ? -3.451 5.526 9.643 1.00 98.12 180 ILE A N 1
ATOM 1341 C CA . ILE A 1 180 ? -4.810 6.080 9.709 1.00 98.12 180 ILE A CA 1
ATOM 1342 C C . ILE A 1 180 ? -5.872 4.974 9.655 1.00 98.12 180 ILE A C 1
ATOM 1344 O O . ILE A 1 180 ? -6.897 5.058 10.336 1.00 98.12 180 ILE A O 1
ATOM 1348 N N . LEU A 1 181 ? -5.659 3.941 8.839 1.00 97.94 181 LEU A N 1
ATOM 1349 C CA . LEU A 1 181 ? -6.594 2.828 8.715 1.00 97.94 181 LEU A CA 1
ATOM 1350 C C . LEU A 1 181 ? -6.604 1.939 9.960 1.00 97.94 181 LEU A C 1
ATOM 1352 O O . LEU A 1 181 ? -7.682 1.502 10.365 1.00 97.94 181 LEU A O 1
ATOM 1356 N N . ILE A 1 182 ? -5.456 1.705 10.598 1.00 98.44 182 ILE A N 1
ATOM 1357 C CA . ILE A 1 182 ? -5.389 0.987 11.878 1.00 98.44 182 ILE A CA 1
ATOM 1358 C C . ILE A 1 182 ? -6.168 1.751 12.950 1.00 98.44 182 ILE A C 1
ATOM 1360 O O . ILE A 1 182 ? -7.030 1.156 13.596 1.00 98.44 182 ILE A O 1
ATOM 1364 N N . ASP A 1 183 ? -5.962 3.062 13.069 1.00 97.75 183 ASP A N 1
ATOM 1365 C CA . ASP A 1 183 ? -6.684 3.898 14.035 1.00 97.75 183 ASP A CA 1
ATOM 1366 C C . ASP A 1 183 ? -8.199 3.894 13.794 1.00 97.75 183 ASP A C 1
ATOM 1368 O O . ASP A 1 183 ? -8.994 3.778 14.728 1.00 97.75 183 ASP A O 1
ATOM 1372 N N . LYS A 1 184 ? -8.623 3.998 12.529 1.00 96.88 184 LYS A N 1
ATOM 1373 C CA . LYS A 1 184 ? -10.047 4.033 12.165 1.00 96.88 184 LYS A CA 1
ATOM 1374 C C . LYS A 1 184 ? -10.751 2.693 12.351 1.00 96.88 184 LYS A C 1
ATOM 1376 O O . LYS A 1 184 ? -11.933 2.670 12.687 1.00 96.88 184 LYS A O 1
ATOM 1381 N N . THR A 1 185 ? -10.065 1.590 12.071 1.00 96.81 185 THR A N 1
ATOM 1382 C CA . THR A 1 185 ? -10.671 0.251 12.087 1.00 96.81 185 THR A CA 1
ATOM 1383 C C . THR A 1 185 ? -10.485 -0.474 13.418 1.00 96.81 185 THR A C 1
ATOM 1385 O O . THR A 1 185 ? -11.242 -1.395 13.718 1.00 96.81 185 THR A O 1
ATOM 1388 N N . GLY A 1 186 ? -9.484 -0.087 14.213 1.00 96.50 186 GLY A N 1
ATOM 1389 C CA . GLY A 1 186 ? -9.117 -0.741 15.468 1.00 96.50 186 GLY A CA 1
ATOM 1390 C C . GLY A 1 186 ? -8.526 -2.146 15.298 1.00 96.50 186 GLY A C 1
ATOM 1391 O O . GLY A 1 186 ? -8.387 -2.870 16.284 1.00 96.50 186 GLY A O 1
ATOM 1392 N N . SER A 1 187 ? -8.212 -2.572 14.070 1.00 96.44 187 SER A N 1
ATOM 1393 C CA . SER A 1 187 ? -7.733 -3.924 13.774 1.00 96.44 187 SER A CA 1
ATOM 1394 C C . SER A 1 187 ? -6.831 -3.934 12.545 1.00 96.44 187 SER A C 1
ATOM 1396 O O . SER A 1 187 ? -7.217 -3.437 11.492 1.00 96.44 187 SER A O 1
ATOM 1398 N N . GLU A 1 188 ? -5.664 -4.576 12.653 1.00 97.00 188 GLU A N 1
ATOM 1399 C CA . GLU A 1 188 ? -4.724 -4.730 11.533 1.00 97.00 188 GLU A CA 1
ATOM 1400 C C . GLU A 1 188 ? -5.384 -5.412 10.320 1.00 97.00 188 GLU A C 1
ATOM 1402 O O . GLU A 1 188 ? -5.337 -4.878 9.218 1.00 97.00 188 GLU A O 1
ATOM 1407 N N . ASP A 1 189 ? -6.094 -6.530 10.520 1.00 96.94 189 ASP A N 1
ATOM 1408 C CA . ASP A 1 189 ? -6.783 -7.250 9.436 1.00 96.94 189 ASP A CA 1
ATOM 1409 C C . ASP A 1 189 ? -7.832 -6.365 8.733 1.00 96.94 189 ASP A C 1
ATOM 1411 O O . ASP A 1 189 ? -7.982 -6.408 7.511 1.00 96.94 189 ASP A O 1
ATOM 1415 N N . SER A 1 190 ? -8.546 -5.534 9.499 1.00 97.25 190 SER A N 1
ATOM 1416 C CA . SER A 1 190 ? -9.539 -4.605 8.942 1.00 97.25 190 SER A CA 1
ATOM 1417 C C . SER A 1 190 ? -8.883 -3.422 8.231 1.00 97.25 190 SER A C 1
ATOM 1419 O O . SER A 1 190 ? -9.420 -2.945 7.233 1.00 97.25 190 SER A O 1
ATOM 1421 N N . ALA A 1 191 ? -7.718 -2.973 8.700 1.00 98.12 191 ALA A N 1
ATOM 1422 C CA . ALA A 1 191 ? -6.922 -1.947 8.041 1.00 98.12 191 ALA A CA 1
ATOM 1423 C C . ALA A 1 191 ? -6.369 -2.444 6.700 1.00 98.12 191 ALA A C 1
ATOM 1425 O O . ALA A 1 191 ? -6.511 -1.743 5.704 1.00 98.12 191 ALA A O 1
ATOM 1426 N N . ILE A 1 192 ? -5.835 -3.670 6.643 1.00 97.81 192 ILE A N 1
ATOM 1427 C CA . ILE A 1 192 ? -5.379 -4.309 5.396 1.00 97.81 192 ILE A CA 1
ATOM 1428 C C . ILE A 1 192 ? -6.549 -4.434 4.408 1.00 97.81 192 ILE A C 1
ATOM 1430 O O . ILE A 1 192 ? -6.425 -4.078 3.238 1.00 97.81 192 ILE A O 1
ATOM 1434 N N . ALA A 1 193 ? -7.722 -4.871 4.877 1.00 94.31 193 ALA A N 1
ATOM 1435 C CA . ALA A 1 193 ? -8.920 -4.935 4.040 1.00 94.31 193 ALA A CA 1
ATOM 1436 C C . ALA A 1 193 ? -9.351 -3.554 3.517 1.00 94.31 193 ALA A C 1
ATOM 1438 O O . ALA A 1 193 ? -9.706 -3.407 2.347 1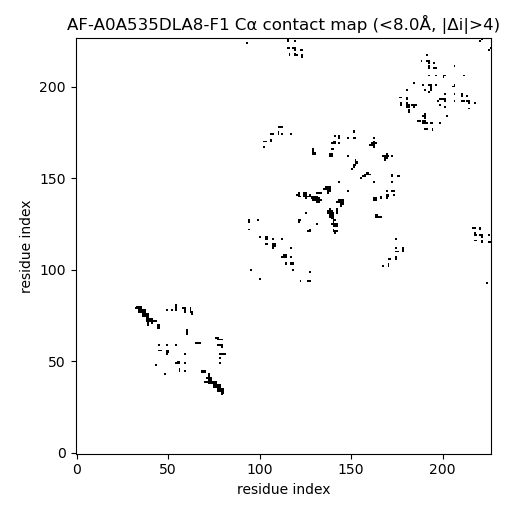.00 94.31 193 ALA A O 1
ATOM 1439 N N . ALA A 1 194 ? -9.333 -2.541 4.385 1.00 92.81 194 ALA A N 1
ATOM 1440 C CA . ALA A 1 194 ? -9.684 -1.170 4.038 1.00 92.81 194 ALA A CA 1
ATOM 1441 C C . ALA A 1 194 ? -8.662 -0.512 3.103 1.00 92.81 194 ALA A C 1
ATOM 1443 O O . ALA A 1 194 ? -9.046 0.373 2.345 1.00 92.81 194 ALA A O 1
ATOM 1444 N N . TYR A 1 195 ? -7.401 -0.943 3.143 1.00 95.31 195 TYR A N 1
ATOM 1445 C CA . TYR A 1 195 ? -6.355 -0.485 2.237 1.00 95.31 195 TYR A CA 1
ATOM 1446 C C . TYR A 1 195 ? -6.682 -0.886 0.797 1.00 95.31 195 TYR A C 1
ATOM 1448 O O . TYR A 1 195 ? -6.762 -0.035 -0.080 1.00 95.31 195 TYR A O 1
ATOM 1456 N N . TYR A 1 196 ? -6.986 -2.168 0.589 1.00 92.12 196 TYR A N 1
ATOM 1457 C CA . TYR A 1 196 ? -7.301 -2.719 -0.728 1.00 92.12 196 TYR A CA 1
ATOM 1458 C C . TYR A 1 196 ? -8.685 -2.304 -1.251 1.00 92.12 196 TYR A C 1
ATOM 1460 O O . TYR A 1 196 ? -8.837 -1.895 -2.398 1.00 92.12 196 TYR A O 1
ATOM 1468 N N . GLN A 1 197 ? -9.724 -2.418 -0.418 1.00 87.62 197 GLN A N 1
ATOM 1469 C CA . GLN A 1 197 ? -11.118 -2.220 -0.846 1.00 87.62 197 GLN A CA 1
ATOM 1470 C C . GLN A 1 197 ? -11.615 -0.775 -0.660 1.00 87.62 197 GLN A C 1
ATOM 1472 O O . GLN A 1 197 ? -12.685 -0.405 -1.153 1.00 87.62 197 GLN A O 1
ATOM 1477 N N . GLY A 1 198 ? -10.884 0.033 0.107 1.00 88.19 198 GLY A N 1
ATOM 1478 C CA . GLY A 1 198 ? -11.317 1.342 0.578 1.00 88.19 198 GLY A CA 1
ATOM 1479 C C . GLY A 1 198 ? -12.124 1.283 1.883 1.00 88.19 198 GLY A C 1
ATOM 1480 O O . GLY A 1 198 ? -13.052 0.486 2.052 1.00 88.19 198 GLY A O 1
ATOM 1481 N N 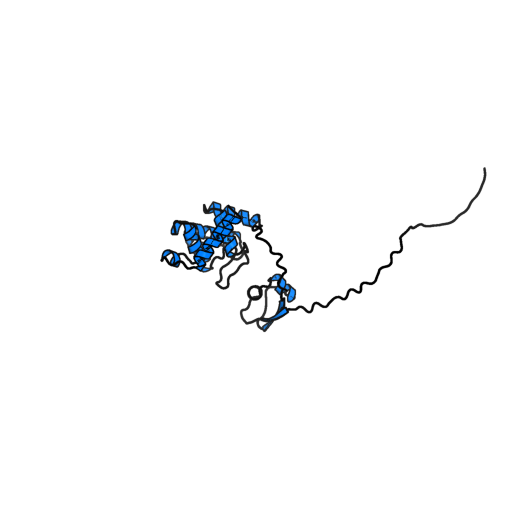. TYR A 1 199 ? -11.806 2.200 2.801 1.00 88.56 199 TYR A N 1
ATOM 1482 C CA . TYR A 1 199 ? -12.403 2.278 4.141 1.00 88.56 199 TYR A CA 1
ATOM 1483 C C . TYR A 1 199 ? -13.921 2.503 4.150 1.00 88.56 199 TYR A C 1
ATOM 1485 O O . TYR A 1 199 ? -14.616 1.937 4.986 1.00 88.56 199 TYR A O 1
ATOM 1493 N N . GLY A 1 200 ? -14.467 3.315 3.237 1.00 83.06 200 GLY A N 1
ATOM 1494 C CA . GLY A 1 200 ? -15.904 3.625 3.236 1.00 83.06 200 GLY A CA 1
ATOM 1495 C C . GLY A 1 200 ? -16.781 2.377 3.084 1.00 83.06 200 GLY A C 1
ATOM 1496 O O . GLY A 1 200 ? -17.766 2.210 3.801 1.00 83.06 200 GLY A O 1
ATOM 1497 N N . THR A 1 201 ? -16.380 1.468 2.194 1.00 83.81 201 THR A N 1
ATOM 1498 C CA . THR A 1 201 ? -17.106 0.223 1.914 1.00 83.81 201 THR A CA 1
ATOM 1499 C C . THR A 1 201 ? -16.940 -0.794 3.045 1.00 83.81 201 THR A C 1
ATOM 1501 O O . THR A 1 201 ? -17.918 -1.422 3.457 1.00 83.81 201 THR A O 1
ATOM 1504 N N . THR A 1 202 ? -15.726 -0.935 3.589 1.00 87.94 202 THR A N 1
ATOM 1505 C CA . THR A 1 202 ? -15.462 -1.870 4.696 1.00 87.94 202 THR A CA 1
ATOM 1506 C C . THR A 1 202 ? -16.103 -1.406 6.003 1.00 87.94 202 THR A C 1
ATOM 1508 O O . THR A 1 202 ? -16.693 -2.222 6.711 1.00 87.94 202 THR A O 1
ATOM 1511 N N . ALA A 1 203 ? -16.101 -0.101 6.290 1.00 87.62 203 ALA A N 1
ATOM 1512 C CA . ALA A 1 203 ? -16.779 0.484 7.449 1.00 87.62 203 ALA A CA 1
ATOM 1513 C C . ALA A 1 203 ? -18.310 0.341 7.378 1.00 87.62 203 ALA A C 1
ATOM 1515 O O . ALA A 1 203 ? -18.969 0.237 8.411 1.00 87.62 203 ALA A O 1
ATOM 1516 N N . ALA A 1 204 ? -18.881 0.273 6.171 1.00 87.75 204 ALA A N 1
ATOM 1517 C CA . ALA A 1 204 ? -20.292 -0.055 5.958 1.00 87.75 204 ALA A CA 1
ATOM 1518 C C . ALA A 1 204 ? -20.609 -1.557 6.148 1.00 87.75 204 ALA A C 1
ATOM 1520 O O . ALA A 1 204 ? -21.749 -1.977 5.949 1.00 87.75 204 ALA A O 1
ATOM 1521 N N . GLY A 1 205 ? -19.619 -2.378 6.520 1.00 89.31 205 GLY A N 1
ATOM 1522 C CA . GLY A 1 205 ? -19.770 -3.808 6.795 1.00 89.31 205 GLY A CA 1
ATOM 1523 C C . GLY A 1 205 ? -19.687 -4.708 5.562 1.00 89.31 205 GLY A C 1
ATOM 1524 O O . GLY A 1 205 ? -19.925 -5.911 5.671 1.00 89.31 205 GLY A O 1
ATOM 1525 N N . THR A 1 206 ? -19.351 -4.160 4.390 1.00 90.06 206 THR A N 1
ATOM 1526 C CA . THR A 1 206 ? -19.202 -4.949 3.160 1.00 90.06 206 THR A CA 1
ATOM 1527 C C . THR A 1 206 ? -17.749 -5.370 2.980 1.00 90.06 206 THR A C 1
ATOM 1529 O O . THR A 1 206 ? -16.862 -4.524 2.883 1.00 90.06 206 THR A O 1
ATOM 1532 N N . LEU A 1 207 ? -17.509 -6.682 2.904 1.00 92.19 207 LEU A N 1
ATOM 1533 C CA . LEU A 1 207 ? -16.185 -7.262 2.683 1.00 92.19 207 LEU A CA 1
ATOM 1534 C C . LEU A 1 207 ? -16.242 -8.308 1.564 1.00 92.19 207 LEU A C 1
ATOM 1536 O O . LEU A 1 207 ? -16.872 -9.360 1.729 1.00 92.19 207 LEU A O 1
ATOM 1540 N N . TYR A 1 208 ? -15.593 -8.022 0.437 1.00 87.06 208 TYR A N 1
ATOM 1541 C CA . TYR A 1 208 ? -15.575 -8.906 -0.726 1.00 87.06 208 TYR A CA 1
ATOM 1542 C C . TYR A 1 208 ? -14.695 -10.140 -0.495 1.00 87.06 208 TYR A C 1
ATOM 1544 O O . TYR A 1 208 ? -13.821 -10.159 0.373 1.00 87.06 208 TYR A O 1
ATOM 1552 N N . ALA A 1 209 ? -14.944 -11.200 -1.271 1.00 88.50 209 ALA A N 1
ATOM 1553 C CA . ALA A 1 209 ? -14.140 -12.422 -1.210 1.00 88.50 209 ALA A CA 1
ATOM 1554 C C . ALA A 1 209 ? -12.668 -12.133 -1.547 1.00 88.50 209 ALA A C 1
ATOM 1556 O O . ALA A 1 209 ? -11.791 -12.469 -0.761 1.00 88.50 209 ALA A O 1
ATOM 1557 N N . GLU A 1 210 ? -12.430 -11.384 -2.624 1.00 77.31 210 GLU A N 1
ATOM 1558 C CA . GLU A 1 210 ? -11.094 -10.960 -3.066 1.00 77.31 210 GLU A CA 1
ATOM 1559 C C . GLU A 1 210 ? -10.352 -10.158 -1.989 1.00 77.31 210 GLU A C 1
ATOM 1561 O O . GLU A 1 210 ? -9.150 -10.309 -1.809 1.00 77.31 210 GLU A O 1
ATOM 1566 N N . THR A 1 211 ? -11.067 -9.358 -1.192 1.00 89.06 211 THR A N 1
ATOM 1567 C CA . THR A 1 211 ? -10.466 -8.619 -0.074 1.00 89.06 211 THR A CA 1
ATOM 1568 C C . THR A 1 211 ? -10.001 -9.549 1.043 1.00 89.06 211 THR A C 1
ATOM 1570 O O . THR A 1 211 ? -8.967 -9.301 1.659 1.00 89.06 211 THR A O 1
ATOM 1573 N N . LYS A 1 212 ? -10.721 -10.645 1.307 1.00 92.19 212 LYS A N 1
ATOM 1574 C CA . LYS A 1 212 ? -10.270 -11.662 2.271 1.00 92.19 212 LYS A CA 1
ATOM 1575 C C . LYS A 1 212 ? -9.028 -12.383 1.760 1.00 92.19 212 LYS A C 1
ATOM 1577 O O . LYS A 1 212 ? -8.115 -12.627 2.547 1.00 92.19 212 LYS A O 1
ATOM 1582 N N . ASP A 1 213 ? -8.988 -12.676 0.464 1.00 91.31 213 ASP A N 1
ATOM 1583 C CA . ASP A 1 213 ? -7.832 -13.299 -0.181 1.00 91.31 213 ASP A CA 1
ATOM 1584 C C . ASP A 1 213 ? -6.611 -12.372 -0.131 1.00 91.31 213 ASP A C 1
ATOM 1586 O O . ASP A 1 213 ? -5.521 -12.813 0.231 1.00 91.31 213 ASP A O 1
ATOM 1590 N N . TYR A 1 214 ? -6.803 -11.073 -0.376 1.00 90.12 214 TYR A N 1
ATOM 1591 C CA . TYR A 1 214 ? -5.762 -10.056 -0.232 1.00 90.12 214 TYR A CA 1
ATOM 1592 C C . TYR A 1 214 ? -5.217 -9.989 1.206 1.00 90.12 214 TYR A C 1
ATOM 1594 O O . TYR A 1 214 ? -4.005 -10.064 1.415 1.00 90.12 214 TYR A O 1
ATOM 1602 N N . VAL A 1 215 ? -6.092 -9.941 2.222 1.00 97.25 215 VAL A N 1
ATOM 1603 C CA . VAL A 1 215 ? -5.668 -9.956 3.637 1.00 97.25 215 VAL A CA 1
ATOM 1604 C C . VAL A 1 215 ? -4.864 -11.219 3.957 1.00 97.25 215 VAL A C 1
ATOM 1606 O O . VAL A 1 215 ? -3.816 -11.149 4.603 1.00 97.25 215 VAL A O 1
ATOM 1609 N N . ALA A 1 216 ? -5.325 -12.382 3.490 1.00 94.25 216 ALA A N 1
ATOM 1610 C CA . ALA A 1 216 ? -4.614 -13.641 3.678 1.00 94.25 216 ALA A CA 1
ATOM 1611 C C . ALA A 1 216 ? -3.239 -13.634 2.987 1.00 94.25 216 ALA A C 1
ATOM 1613 O O . ALA A 1 216 ? -2.268 -14.113 3.576 1.00 94.25 216 ALA A O 1
ATOM 1614 N N . ALA A 1 217 ? -3.136 -13.056 1.787 1.00 92.56 217 ALA A N 1
ATOM 1615 C CA . ALA A 1 217 ? -1.888 -12.942 1.040 1.00 92.56 217 ALA A CA 1
ATOM 1616 C C . ALA A 1 217 ? -0.854 -12.080 1.779 1.00 92.56 217 ALA A C 1
ATOM 1618 O O . ALA A 1 217 ? 0.273 -12.534 1.981 1.00 92.56 217 ALA A O 1
ATOM 1619 N N . VAL A 1 218 ? -1.239 -10.894 2.265 1.00 95.94 218 VAL A N 1
ATOM 1620 C CA . VAL A 1 218 ? -0.344 -10.012 3.040 1.00 95.94 218 VAL A CA 1
ATOM 1621 C C . VAL A 1 218 ? 0.180 -10.729 4.285 1.00 95.94 218 VAL A C 1
ATOM 1623 O O . VAL A 1 218 ? 1.384 -10.736 4.546 1.00 95.94 218 VAL A O 1
ATOM 1626 N N . LYS A 1 219 ? -0.699 -11.409 5.027 1.00 97.69 219 LYS A N 1
ATOM 1627 C CA . LYS A 1 219 ? -0.314 -12.150 6.239 1.00 97.69 219 LYS A CA 1
ATOM 1628 C C . LYS A 1 219 ? 0.605 -13.328 5.933 1.00 97.69 219 LYS A C 1
ATOM 1630 O O . LYS A 1 219 ? 1.563 -13.555 6.669 1.00 97.69 219 LYS A O 1
ATOM 1635 N N . ALA A 1 220 ? 0.338 -14.063 4.854 1.00 95.19 220 ALA A N 1
ATOM 1636 C CA . ALA A 1 220 ? 1.176 -15.177 4.426 1.00 95.19 220 ALA A CA 1
ATOM 1637 C C . ALA A 1 220 ? 2.575 -14.702 4.008 1.00 95.19 220 ALA A C 1
ATOM 1639 O O . ALA A 1 220 ? 3.568 -15.289 4.432 1.00 95.19 220 ALA A O 1
ATOM 1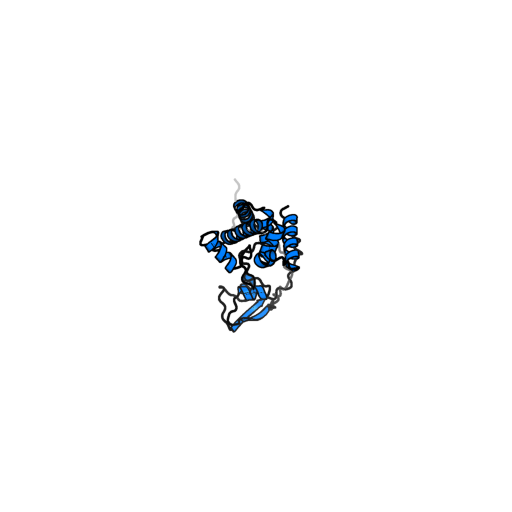640 N N . VAL A 1 221 ? 2.661 -13.612 3.238 1.00 94.38 221 VAL A N 1
ATOM 1641 C CA . VAL A 1 221 ? 3.930 -12.984 2.836 1.00 94.38 221 VAL A CA 1
ATOM 1642 C C . VAL A 1 221 ? 4.709 -12.501 4.059 1.00 94.38 221 VAL A C 1
ATOM 1644 O O . VAL A 1 221 ? 5.897 -12.804 4.182 1.00 94.38 221 VAL A O 1
ATOM 1647 N N . ARG A 1 222 ? 4.045 -11.806 4.994 1.00 95.94 222 ARG A N 1
ATOM 1648 C CA . ARG A 1 222 ? 4.661 -11.361 6.251 1.00 95.94 222 ARG A CA 1
ATOM 1649 C C . ARG A 1 222 ? 5.227 -12.543 7.028 1.00 95.94 222 ARG A C 1
ATOM 1651 O O . ARG A 1 222 ? 6.409 -12.544 7.334 1.00 95.94 222 ARG A O 1
ATOM 1658 N N . ALA A 1 223 ? 4.430 -13.5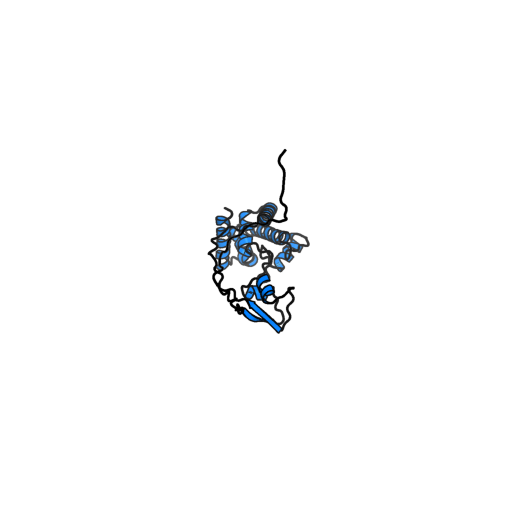80 7.270 1.00 95.75 223 ALA A N 1
ATOM 1659 C CA . ALA A 1 223 ? 4.877 -14.757 8.011 1.00 95.75 223 ALA A CA 1
ATOM 1660 C C . ALA A 1 223 ? 6.025 -15.515 7.317 1.00 95.75 223 ALA A C 1
ATOM 1662 O O . ALA A 1 223 ? 6.868 -16.102 7.992 1.00 95.75 223 ALA A O 1
ATOM 1663 N N . ALA A 1 224 ? 6.064 -15.516 5.981 1.00 93.50 224 ALA A N 1
ATOM 1664 C CA . ALA A 1 224 ? 7.099 -16.204 5.216 1.00 93.50 224 ALA A CA 1
ATOM 1665 C C . ALA A 1 224 ? 8.452 -15.476 5.248 1.00 93.50 224 ALA A C 1
ATOM 1667 O O . ALA A 1 224 ? 9.494 -16.129 5.313 1.00 93.50 224 ALA A O 1
ATOM 1668 N N . TYR A 1 225 ? 8.449 -14.142 5.187 1.00 91.81 225 TYR A N 1
ATOM 1669 C CA . TYR A 1 225 ? 9.672 -13.362 4.971 1.00 91.81 225 TYR A CA 1
ATOM 1670 C C . TYR A 1 225 ? 10.066 -12.457 6.138 1.00 91.81 225 TYR A C 1
ATOM 1672 O O . TYR A 1 225 ? 11.255 -12.170 6.291 1.00 91.81 225 TYR A O 1
ATOM 1680 N N . TRP A 1 226 ? 9.109 -12.038 6.966 1.00 92.81 226 TRP A N 1
ATOM 1681 C CA . TRP A 1 226 ? 9.280 -11.108 8.088 1.00 92.81 226 TRP A CA 1
ATOM 1682 C C . TRP A 1 226 ? 8.447 -11.543 9.316 1.00 92.81 226 TRP A C 1
ATOM 1684 O O . TRP A 1 226 ? 7.502 -10.835 9.683 1.00 92.81 226 TRP A O 1
ATOM 1694 N N . PRO A 1 227 ? 8.754 -12.720 9.903 1.00 80.88 227 PRO A N 1
ATOM 1695 C CA . PRO A 1 227 ? 8.045 -13.261 11.064 1.00 80.88 227 PRO A CA 1
ATOM 1696 C C . PRO A 1 227 ? 8.339 -12.514 12.372 1.00 80.88 227 PRO A C 1
ATOM 1698 O O . PRO A 1 227 ? 9.419 -11.886 12.483 1.00 80.88 227 PRO A O 1
#

Mean predicted aligned error: 16.11 Å

pLDDT: mean 78.66, std 20.35, range [34.97, 98.69]

Sequence (227 aa):
MASLSCTGSASLCSHRSTISPTRTSYFPGSRSGVGEAYKVQPGDTLSEIALRSGVDLDELMAANSLNADLIFAGQTLVIPRQPPAASSPQASERPHSPELESLLEDRARAEALDPGLLKALAWVESGWQQGARSPAGAIGIMQLMPGTAEWLERDVLDQDLDEEFSAYDNVKLGARLVHILIDKTGSEDSAIAAYYQGYGTTAAGTLYAETKDYVAAVKAVRAAYWP

Solvent-accessible surface area (backbone atoms only — not comparable to full-atom values): 13574 Å² total; per-residue (Å²): 143,86,82,89,88,84,90,82,87,78,83,89,85,82,88,82,85,92,75,86,83,79,90,74,85,80,72,81,74,78,74,73,76,64,41,51,80,42,67,38,47,86,86,63,49,57,63,59,53,17,59,77,68,75,40,54,55,69,57,39,28,60,64,56,72,48,92,61,80,80,74,52,63,67,41,74,40,41,42,61,54,72,64,82,67,84,66,63,81,76,68,86,68,69,90,87,49,73,69,59,51,49,50,40,38,54,37,15,53,74,54,74,42,61,40,36,57,52,47,19,45,23,38,70,60,34,68,63,29,44,87,35,68,46,100,89,53,21,34,7,26,48,41,42,43,59,76,55,49,52,45,41,25,64,76,69,65,68,47,95,74,50,37,71,85,31,62,70,40,22,45,43,54,41,38,51,50,52,44,54,32,29,69,74,57,74,32,67,70,53,18,50,29,22,67,77,69,34,51,74,49,41,74,71,71,50,77,57,70,69,40,53,52,50,39,51,48,33,51,51,46,15,58,74,70,42,112